Protein AF-A0A8T6M0B0-F1 (afdb_monomer_lite)

Secondary structure (DSSP, 8-state):
--HHHHHHHHHH---TTPPP----PPP---------------------------S----EEEGGGHHHHTTTS-HHHHHHHHHHHHHTTSEEEEEETTEEEEEE-HHHHHHHHHH-GGG-HHHHH--S-EEEEEESS---S-HHHHHHHHHHHHTT-EEEETTEEEESSPPPHHHHHHHHHHHTTTEEEEEES--SSTTHHHHHHHHTTHHHHHHHHHHHHHHHHHHHHH--TTSPPPHHHHHHHHHHHHHHHHHHHH--S-HHHH-TTSPPHHHHHHHHHHHHHH-

Sequence (287 aa):
MKKNTQKLLLSLYSVPNVIPVKIRTKSEDSNTRPVTANNEFEHVITGDFNRGEMGTGGGRIKLSNLNIVLYDLTEGGKRSLLHFLKQRGLINSERVLGTTSIGITPHGIKALEDQFPALSPKWDAWQGNWDCLVFVKAPKTDKQFRYLRGLLVAEGAVSISRGVYAAPFSFSEKVTQECEQLYQDSILLFSVGSWKIASLRSLIIEKYGLLDTVESYSGISNDISRLLTSLDTNKRLTDRHKTELNLVYDRLIDILTEDPGFCGYYFNEIPNVKEMLSKLNFIITTY

Radius of gyration: 23.3 Å; chains: 1; bounding box: 80×37×58 Å

pLDDT: mean 82.88, std 18.93, range [28.77, 97.25]

Foldseek 3Di:
DDLLLLLVLLLFAADPDDAQPFDDDDDPDPDDDDDDDPDPDTDRPPDPPPPDDPDARTHKFWPVLVCLSPVVDDPVRVVVSVVVCVVVVQKDWDADPNTIIIHGGPVVLVVSCLQQVQSDVVLVVQQQKKKKKAFQDQPPPDPVVVVLVVLCVSQVWDDPDRRITIHSDDRDPVSVVSCCVPPVPGMDIDMDNDDPDPDVLVVVCVRLVVVVLQVLQQVLVVLLSVLSNPDDLVDDDDPVSSVSLNVSSSSLSVSSSSDNNCCCVSPVPGDRNSNSSVSSSCSSRRD

Structure (mmCIF, N/CA/C/O backbone):
data_AF-A0A8T6M0B0-F1
#
_entry.id   AF-A0A8T6M0B0-F1
#
loop_
_atom_site.group_PDB
_atom_site.id
_atom_site.type_symbol
_atom_site.label_atom_id
_atom_site.label_alt_id
_atom_site.label_comp_id
_atom_site.label_asym_id
_atom_site.label_entity_id
_atom_site.label_seq_id
_atom_site.pdbx_PDB_ins_code
_atom_site.Cartn_x
_atom_site.Cartn_y
_atom_site.Cartn_z
_atom_site.occupancy
_atom_site.B_iso_or_equiv
_atom_site.auth_seq_id
_atom_site.auth_comp_id
_atom_site.auth_asym_id
_atom_site.auth_atom_id
_atom_site.pdbx_PDB_model_num
ATOM 1 N N . MET A 1 1 ? -7.913 -2.203 -9.139 1.00 69.81 1 MET A N 1
ATOM 2 C CA . MET A 1 1 ? -7.098 -1.701 -10.274 1.00 69.81 1 MET A CA 1
ATOM 3 C C . MET A 1 1 ? -6.390 -2.899 -10.920 1.00 69.81 1 MET A C 1
ATOM 5 O O . MET A 1 1 ? -6.187 -3.868 -10.206 1.00 69.81 1 MET A O 1
ATOM 9 N N . LYS A 1 2 ? -6.075 -2.921 -12.227 1.00 89.00 2 LYS A N 1
ATOM 10 C CA . LYS A 1 2 ? -5.333 -4.063 -12.823 1.00 89.00 2 LYS A CA 1
ATOM 11 C C . LYS A 1 2 ? -3.841 -3.988 -12.444 1.00 89.00 2 LYS A C 1
ATOM 13 O O . LYS A 1 2 ? -3.326 -2.875 -12.346 1.00 89.00 2 LYS A O 1
ATOM 18 N N . LYS A 1 3 ? -3.144 -5.132 -12.328 1.00 91.75 3 LYS A N 1
ATOM 19 C CA . LYS A 1 3 ? -1.713 -5.206 -11.945 1.00 91.75 3 LYS A CA 1
ATOM 20 C C . LYS A 1 3 ? -0.814 -4.253 -12.737 1.00 91.75 3 LYS A C 1
ATOM 22 O O . LYS A 1 3 ? -0.086 -3.472 -12.141 1.00 91.75 3 LYS A O 1
ATOM 27 N N . ASN A 1 4 ? -0.952 -4.187 -14.061 1.00 93.81 4 ASN A N 1
ATOM 28 C CA . ASN A 1 4 ? -0.114 -3.298 -14.884 1.00 93.81 4 ASN A CA 1
ATOM 29 C C . ASN A 1 4 ? -0.351 -1.802 -14.618 1.00 93.81 4 ASN A C 1
ATOM 31 O O . ASN A 1 4 ? 0.557 -0.989 -14.769 1.00 93.81 4 ASN A O 1
ATOM 35 N N . THR A 1 5 ? -1.548 -1.425 -14.162 1.00 94.81 5 THR A N 1
ATOM 36 C CA . THR A 1 5 ? -1.790 -0.066 -13.674 1.00 94.81 5 THR A CA 1
ATOM 37 C C . THR A 1 5 ? -1.056 0.188 -12.360 1.00 94.81 5 THR A C 1
ATOM 39 O O . THR A 1 5 ? -0.411 1.223 -12.229 1.00 94.81 5 THR A O 1
ATOM 42 N N . GLN A 1 6 ? -1.127 -0.751 -11.410 1.00 95.44 6 GLN A N 1
ATOM 43 C CA . GLN A 1 6 ? -0.417 -0.652 -10.129 1.00 95.44 6 GLN A CA 1
ATOM 44 C C . GLN A 1 6 ? 1.096 -0.574 -10.347 1.00 95.44 6 GLN A C 1
ATOM 46 O O . GLN A 1 6 ? 1.725 0.319 -9.796 1.00 95.44 6 GLN A O 1
ATOM 51 N N . LYS A 1 7 ? 1.659 -1.425 -11.216 1.00 94.69 7 LYS A N 1
ATOM 52 C CA . LYS A 1 7 ? 3.084 -1.404 -11.587 1.00 94.69 7 LYS A CA 1
ATOM 53 C C . LYS A 1 7 ? 3.522 -0.036 -12.086 1.00 94.69 7 LYS A C 1
ATOM 55 O O . LYS A 1 7 ? 4.488 0.525 -11.579 1.00 94.69 7 LYS A O 1
ATOM 60 N N . LEU A 1 8 ? 2.790 0.516 -13.057 1.00 94.62 8 LEU A N 1
ATOM 61 C CA . LEU A 1 8 ? 3.126 1.818 -13.619 1.00 94.62 8 LEU A CA 1
ATOM 62 C C . LEU A 1 8 ? 3.048 2.918 -12.553 1.00 94.62 8 LEU A C 1
ATOM 64 O O . LEU A 1 8 ? 3.988 3.697 -12.427 1.00 94.62 8 LEU A O 1
ATOM 68 N N . LEU A 1 9 ? 1.980 2.969 -11.754 1.00 94.81 9 LEU A N 1
ATOM 69 C CA . LEU A 1 9 ? 1.860 3.987 -10.707 1.00 94.81 9 LEU A CA 1
ATOM 70 C C . LEU A 1 9 ? 2.934 3.840 -9.619 1.00 94.81 9 LEU A C 1
ATOM 72 O O . LEU A 1 9 ? 3.511 4.848 -9.231 1.00 94.81 9 LEU A O 1
ATOM 76 N N . LEU A 1 10 ? 3.264 2.617 -9.193 1.00 93.94 10 LEU A N 1
ATOM 77 C CA . LEU A 1 10 ? 4.355 2.358 -8.245 1.00 93.94 10 LEU A CA 1
ATOM 78 C C . LEU A 1 10 ? 5.718 2.765 -8.810 1.00 93.94 10 LEU A C 1
ATOM 80 O O . LEU A 1 10 ? 6.514 3.355 -8.092 1.00 93.94 10 LEU A O 1
ATOM 84 N N . SER A 1 11 ? 5.982 2.512 -10.096 1.00 92.56 11 SER A N 1
ATOM 85 C CA . SER A 1 11 ? 7.229 2.961 -10.735 1.00 92.56 11 SER A CA 1
ATOM 86 C C . SER A 1 11 ? 7.340 4.488 -10.820 1.00 92.56 11 SER A C 1
ATOM 88 O O . SER A 1 11 ? 8.425 5.054 -10.786 1.00 92.56 11 SER A O 1
ATOM 90 N N . LEU A 1 12 ? 6.207 5.187 -10.904 1.00 92.00 12 LEU A N 1
ATOM 91 C CA . LEU A 1 12 ? 6.163 6.650 -10.904 1.00 92.00 12 LEU A CA 1
ATOM 92 C C . LEU A 1 12 ? 6.121 7.237 -9.487 1.00 92.00 12 LEU A C 1
ATOM 94 O O . LEU A 1 12 ? 6.248 8.451 -9.321 1.00 92.00 12 LEU A O 1
ATOM 98 N N . TYR A 1 13 ? 5.928 6.406 -8.463 1.00 90.94 13 TYR A N 1
ATOM 99 C CA . TYR A 1 13 ? 5.926 6.837 -7.076 1.00 90.94 13 TYR A CA 1
ATOM 100 C C . TYR A 1 13 ? 7.368 7.118 -6.647 1.00 90.94 13 TYR A C 1
ATOM 102 O O . TYR A 1 13 ? 8.136 6.207 -6.334 1.00 90.94 13 TYR A O 1
ATOM 110 N N . SER A 1 14 ? 7.758 8.395 -6.670 1.00 75.56 14 SER A N 1
ATOM 111 C CA . SER A 1 14 ? 9.016 8.819 -6.063 1.00 75.56 14 SER A CA 1
ATOM 112 C C . SER A 1 14 ? 8.817 9.034 -4.585 1.00 75.56 14 SER A C 1
ATOM 114 O O . SER A 1 14 ? 7.887 9.710 -4.156 1.00 75.56 14 SER A O 1
ATOM 116 N N . VAL A 1 15 ? 9.768 8.524 -3.819 1.00 61.19 15 VAL A N 1
ATOM 117 C CA . VAL A 1 15 ? 9.863 8.832 -2.406 1.00 61.19 15 VAL A CA 1
ATOM 118 C C . VAL A 1 15 ? 10.754 10.066 -2.279 1.00 61.19 15 VAL A C 1
ATOM 120 O O . VAL A 1 15 ? 11.944 9.983 -2.600 1.00 61.19 15 VAL A O 1
ATOM 123 N N . PRO A 1 16 ? 10.229 11.218 -1.836 1.00 49.88 16 PRO A N 1
ATOM 124 C CA . PRO A 1 16 ? 11.088 12.328 -1.464 1.00 49.88 16 PRO A CA 1
ATOM 125 C C . PRO A 1 16 ? 11.988 11.863 -0.306 1.00 49.88 16 PRO A C 1
ATOM 127 O O . PRO A 1 16 ? 11.482 11.477 0.743 1.00 49.88 16 PRO A O 1
ATOM 130 N N . ASN A 1 17 ? 13.311 11.906 -0.502 1.00 43.34 17 ASN A N 1
ATOM 131 C CA . ASN A 1 17 ? 14.368 11.681 0.507 1.00 43.34 17 ASN A CA 1
ATOM 132 C C . ASN A 1 17 ? 14.933 10.259 0.721 1.00 43.34 17 ASN A C 1
ATOM 134 O O . ASN A 1 17 ? 15.540 10.023 1.766 1.00 43.34 17 ASN A O 1
ATOM 138 N N . VAL A 1 18 ? 14.854 9.324 -0.234 1.00 46.47 18 VAL A N 1
ATOM 139 C CA . VAL A 1 18 ? 15.655 8.085 -0.096 1.00 46.47 18 VAL A CA 1
ATOM 140 C C . VAL A 1 18 ? 17.112 8.352 -0.491 1.00 46.47 18 VAL A C 1
ATOM 142 O O . VAL A 1 18 ? 17.409 8.731 -1.622 1.00 46.47 18 VAL A O 1
ATOM 145 N N . ILE A 1 19 ? 17.991 8.177 0.499 1.00 40.81 19 ILE A N 1
ATOM 146 C CA . ILE A 1 19 ? 19.456 8.322 0.486 1.00 40.81 19 ILE A CA 1
ATOM 147 C C . ILE A 1 19 ? 20.070 7.618 -0.742 1.00 40.81 19 ILE A C 1
ATOM 149 O O . ILE A 1 19 ? 19.580 6.553 -1.127 1.00 40.81 19 ILE A O 1
ATOM 153 N N . PRO A 1 20 ? 21.144 8.167 -1.352 1.00 46.59 20 PRO A N 1
ATOM 154 C CA . PRO A 1 20 ? 21.841 7.530 -2.467 1.00 46.59 20 PRO A CA 1
ATOM 155 C C . PRO A 1 20 ? 22.173 6.067 -2.158 1.00 46.59 20 PRO A C 1
ATOM 157 O O . PRO A 1 20 ? 22.800 5.751 -1.145 1.00 46.59 20 PRO A O 1
ATOM 160 N N . VAL A 1 21 ? 21.746 5.171 -3.049 1.00 47.44 21 VAL A N 1
ATOM 161 C CA . VAL A 1 21 ? 22.043 3.741 -2.957 1.00 47.44 21 VAL A CA 1
ATOM 162 C C . VAL A 1 21 ? 23.557 3.569 -3.103 1.00 47.44 21 VAL A C 1
ATOM 164 O O . VAL A 1 21 ? 24.108 3.780 -4.183 1.00 47.44 21 VAL A O 1
ATOM 167 N N . LYS A 1 22 ? 24.247 3.191 -2.019 1.00 48.69 22 LYS A N 1
ATOM 168 C CA . LYS A 1 22 ? 25.654 2.771 -2.080 1.00 48.69 22 LYS A CA 1
ATOM 169 C C . LYS A 1 22 ? 25.717 1.413 -2.786 1.00 48.69 22 LYS A C 1
ATOM 171 O O . LYS A 1 22 ? 25.448 0.382 -2.174 1.00 48.69 22 LYS A O 1
ATOM 176 N N . ILE A 1 23 ? 26.048 1.403 -4.075 1.00 50.38 23 ILE A N 1
ATOM 177 C CA . ILE A 1 23 ? 26.286 0.168 -4.831 1.00 50.38 23 ILE A CA 1
ATOM 178 C C . ILE A 1 23 ? 27.782 -0.140 -4.762 1.00 50.38 23 ILE A C 1
ATOM 180 O O . ILE A 1 23 ? 28.602 0.632 -5.250 1.00 50.38 23 ILE A O 1
ATOM 184 N N . ARG A 1 24 ? 28.151 -1.279 -4.164 1.00 42.91 24 ARG A N 1
ATOM 185 C CA . ARG A 1 24 ? 29.517 -1.812 -4.258 1.00 42.91 24 ARG A CA 1
ATOM 186 C C . ARG A 1 24 ? 29.716 -2.395 -5.657 1.00 42.91 24 ARG A C 1
ATOM 188 O O . ARG A 1 24 ? 29.309 -3.524 -5.919 1.00 42.91 24 ARG A O 1
ATOM 195 N N . THR A 1 25 ? 30.334 -1.639 -6.555 1.00 44.59 25 THR A N 1
ATOM 196 C CA . THR A 1 25 ? 30.833 -2.170 -7.828 1.00 44.59 25 THR A CA 1
ATOM 197 C C . THR A 1 25 ? 32.166 -2.873 -7.588 1.00 44.59 25 THR A C 1
ATOM 199 O O . THR A 1 25 ? 33.074 -2.288 -7.000 1.00 44.59 25 THR A O 1
ATOM 202 N N . LYS A 1 26 ? 32.305 -4.127 -8.033 1.00 41.94 26 LYS A N 1
ATOM 203 C CA . LYS A 1 26 ? 33.622 -4.773 -8.122 1.00 41.94 26 LYS A CA 1
ATOM 204 C C . LYS A 1 26 ? 34.408 -4.065 -9.227 1.00 41.94 26 LYS A C 1
ATOM 206 O O . LYS A 1 26 ? 33.972 -4.113 -10.373 1.00 41.94 26 LYS A O 1
ATOM 211 N N . SER A 1 27 ? 35.520 -3.406 -8.902 1.00 42.50 27 SER A N 1
ATOM 212 C CA . SER A 1 27 ? 36.461 -2.968 -9.934 1.00 42.50 27 SER A CA 1
ATOM 213 C C . SER A 1 27 ? 37.175 -4.197 -10.498 1.00 42.50 27 SER A C 1
ATOM 215 O O . SER A 1 27 ? 37.710 -5.025 -9.757 1.00 42.50 27 SER A O 1
ATOM 217 N N . GLU A 1 28 ? 37.139 -4.349 -11.818 1.00 46.12 28 GLU A N 1
ATOM 218 C CA . GLU A 1 28 ? 38.049 -5.236 -12.535 1.00 46.12 28 GLU A CA 1
ATOM 219 C C . GLU A 1 28 ? 39.389 -4.513 -12.674 1.00 46.12 28 GLU A C 1
ATOM 221 O O . GLU A 1 28 ? 39.617 -3.824 -13.662 1.00 46.12 28 GLU A O 1
ATOM 226 N N . ASP A 1 29 ? 40.276 -4.669 -11.691 1.00 39.56 29 ASP A N 1
ATOM 227 C CA . ASP A 1 29 ? 41.692 -4.372 -11.902 1.00 39.56 29 ASP A CA 1
ATOM 228 C C . ASP A 1 29 ? 42.451 -5.670 -12.168 1.00 39.56 29 ASP A C 1
ATOM 230 O O . ASP A 1 29 ? 42.729 -6.497 -11.296 1.00 39.56 29 ASP A O 1
ATOM 234 N N . SER A 1 30 ? 42.766 -5.837 -13.447 1.00 46.62 30 SER A N 1
ATOM 235 C CA . SER A 1 30 ? 43.755 -6.765 -13.964 1.00 46.62 30 SER A CA 1
ATOM 236 C C . SER A 1 30 ? 45.138 -6.502 -13.358 1.00 46.62 30 SER A C 1
ATOM 238 O O . SER A 1 30 ? 45.635 -5.383 -13.408 1.00 46.62 30 SER A O 1
ATOM 240 N N . ASN A 1 31 ? 45.791 -7.574 -12.899 1.00 46.94 31 ASN A N 1
ATOM 241 C CA . ASN A 1 31 ? 47.244 -7.727 -12.766 1.00 46.94 31 ASN A CA 1
ATOM 242 C C . ASN A 1 31 ? 48.028 -6.551 -12.152 1.00 46.94 31 ASN A C 1
ATOM 244 O O . ASN A 1 31 ? 48.650 -5.767 -12.864 1.00 46.94 31 ASN A O 1
ATOM 248 N N . THR A 1 32 ? 48.181 -6.536 -10.826 1.00 42.72 32 THR A N 1
ATOM 249 C CA . THR A 1 32 ? 49.469 -6.217 -10.175 1.00 42.72 32 THR A CA 1
ATOM 250 C C . THR A 1 32 ? 49.489 -6.692 -8.714 1.00 42.72 32 THR A C 1
ATOM 252 O O . THR A 1 32 ? 48.456 -6.904 -8.095 1.00 42.72 32 THR A O 1
ATOM 255 N N . ARG A 1 33 ? 50.700 -6.976 -8.219 1.00 39.09 33 ARG A N 1
ATOM 256 C CA . ARG A 1 33 ? 51.073 -7.653 -6.955 1.00 39.09 33 ARG A CA 1
ATOM 257 C C . ARG A 1 33 ? 50.421 -7.096 -5.670 1.00 39.09 33 ARG A C 1
ATOM 259 O O . ARG A 1 33 ? 50.007 -5.942 -5.658 1.00 39.09 33 ARG A O 1
ATOM 266 N N . PRO A 1 34 ? 50.405 -7.872 -4.560 1.00 36.84 34 PRO A N 1
ATOM 267 C CA . PRO A 1 34 ? 49.704 -7.482 -3.345 1.00 36.84 34 PRO A CA 1
ATOM 268 C C . PRO A 1 34 ? 50.460 -6.358 -2.635 1.00 36.84 34 PRO A C 1
ATOM 270 O O . PRO A 1 34 ? 51.577 -6.550 -2.155 1.00 36.84 34 PRO A O 1
ATOM 273 N N . VAL A 1 35 ? 49.829 -5.192 -2.542 1.00 37.53 35 VAL A N 1
ATOM 274 C CA . VAL A 1 35 ? 50.172 -4.169 -1.557 1.00 37.53 35 VAL A CA 1
ATOM 275 C C . VAL A 1 35 ? 48.940 -3.984 -0.686 1.00 37.53 35 VAL A C 1
ATOM 277 O O . VAL A 1 35 ? 47.875 -3.590 -1.152 1.00 37.53 35 VAL A O 1
ATOM 280 N N . THR A 1 36 ? 49.089 -4.328 0.587 1.00 43.97 36 THR A N 1
ATOM 281 C CA . THR A 1 36 ? 48.170 -3.999 1.674 1.00 43.97 36 THR A CA 1
ATOM 282 C C . THR A 1 36 ? 47.927 -2.493 1.717 1.00 43.97 36 THR A C 1
ATOM 284 O O . THR A 1 36 ? 48.772 -1.745 2.202 1.00 43.97 36 THR A O 1
ATOM 287 N N . ALA A 1 37 ? 46.765 -2.062 1.237 1.00 35.62 37 ALA A N 1
ATOM 288 C CA . ALA A 1 37 ? 46.142 -0.796 1.592 1.00 35.62 37 ALA A CA 1
ATOM 289 C C . ALA A 1 37 ? 44.629 -0.930 1.373 1.00 35.62 37 ALA A C 1
ATOM 291 O O . ALA A 1 37 ? 44.167 -1.123 0.249 1.00 35.62 37 ALA A O 1
ATOM 292 N N . ASN A 1 38 ? 43.867 -0.859 2.464 1.00 35.19 38 ASN A N 1
ATOM 293 C CA . ASN A 1 38 ? 42.413 -0.742 2.448 1.00 35.19 38 ASN A CA 1
ATOM 294 C C . ASN A 1 38 ? 42.032 0.609 1.826 1.00 35.19 38 ASN A C 1
ATOM 296 O O . ASN A 1 38 ? 41.867 1.590 2.544 1.00 35.19 38 ASN A O 1
ATOM 300 N N . ASN A 1 39 ? 41.903 0.661 0.503 1.00 31.95 39 ASN A N 1
ATOM 301 C CA . ASN A 1 39 ? 41.200 1.740 -0.182 1.00 31.95 39 ASN A CA 1
ATOM 302 C C . ASN A 1 39 ? 39.821 1.219 -0.595 1.00 31.95 39 ASN A C 1
ATOM 304 O O . ASN A 1 39 ? 39.632 0.699 -1.693 1.00 31.95 39 ASN A O 1
ATOM 308 N N . GLU A 1 40 ? 38.855 1.335 0.318 1.00 32.66 40 GLU A N 1
ATOM 309 C CA . GLU A 1 40 ? 37.438 1.275 -0.034 1.00 32.66 40 GLU A CA 1
ATOM 310 C C . GLU A 1 40 ? 37.094 2.557 -0.806 1.00 32.66 40 GLU A C 1
ATOM 312 O O . GLU A 1 40 ? 36.995 3.637 -0.228 1.00 32.66 40 GLU A O 1
ATOM 317 N N . PHE A 1 41 ? 36.942 2.460 -2.128 1.00 36.34 41 PHE A N 1
ATOM 318 C CA . PHE A 1 41 ? 36.419 3.571 -2.921 1.00 36.34 41 PHE A CA 1
ATOM 319 C C . PHE A 1 41 ? 34.898 3.647 -2.749 1.00 36.34 41 PHE A C 1
ATOM 321 O O . PHE A 1 41 ? 34.141 2.839 -3.289 1.00 36.34 41 PHE A O 1
ATOM 328 N N . GLU A 1 42 ? 34.450 4.627 -1.965 1.00 35.81 42 GLU A N 1
ATOM 329 C CA . GLU A 1 42 ? 33.044 4.992 -1.825 1.00 35.81 42 GLU A CA 1
ATOM 330 C C . GLU A 1 42 ? 32.589 5.828 -3.030 1.00 35.81 42 GLU A C 1
ATOM 332 O O . GLU A 1 42 ? 32.873 7.021 -3.119 1.00 35.81 42 GLU A O 1
ATOM 337 N N . HIS A 1 43 ? 31.824 5.236 -3.947 1.00 35.62 43 HIS A N 1
ATOM 338 C CA . HIS A 1 43 ? 31.053 6.021 -4.910 1.00 35.62 43 HIS A CA 1
ATOM 339 C C . HIS A 1 43 ? 29.682 6.357 -4.318 1.00 35.62 43 HIS A C 1
ATOM 341 O O . HIS A 1 43 ? 28.738 5.568 -4.367 1.00 35.62 43 HIS A O 1
ATOM 347 N N . VAL A 1 44 ? 29.569 7.558 -3.748 1.00 33.41 44 VAL A N 1
ATOM 348 C CA . VAL A 1 44 ? 28.274 8.193 -3.489 1.00 33.41 44 VAL A CA 1
ATOM 349 C C . VAL A 1 44 ? 27.738 8.668 -4.836 1.00 33.41 44 VAL A C 1
ATOM 351 O O . VAL A 1 44 ? 28.191 9.677 -5.370 1.00 33.41 44 VAL A O 1
ATOM 354 N N . ILE A 1 45 ? 26.789 7.931 -5.416 1.00 39.53 45 ILE A N 1
ATOM 355 C CA . ILE A 1 45 ? 26.083 8.392 -6.615 1.00 39.53 45 ILE A CA 1
ATOM 356 C C . ILE A 1 45 ? 25.061 9.437 -6.163 1.00 39.53 45 ILE A C 1
ATOM 358 O O . ILE A 1 45 ? 23.919 9.117 -5.834 1.00 39.53 45 ILE A O 1
ATOM 362 N N . THR A 1 46 ? 25.470 10.703 -6.118 1.00 33.00 46 THR A N 1
ATOM 363 C CA . THR A 1 46 ? 24.528 11.821 -6.126 1.00 33.00 46 THR A CA 1
ATOM 364 C C . THR A 1 46 ? 23.918 11.878 -7.519 1.00 33.00 46 THR A C 1
ATOM 366 O O . THR A 1 46 ? 24.508 12.432 -8.443 1.00 33.00 46 THR A O 1
ATOM 369 N N . GLY A 1 47 ? 22.752 11.261 -7.702 1.00 34.09 47 GLY A N 1
ATOM 370 C CA . GLY A 1 47 ? 21.915 11.630 -8.833 1.00 34.09 47 GLY A CA 1
ATOM 371 C C . GLY A 1 47 ? 21.573 13.107 -8.674 1.00 34.09 47 GLY A C 1
ATOM 372 O O . GLY A 1 47 ? 21.050 13.487 -7.624 1.00 34.09 47 GLY A O 1
ATOM 373 N N . ASP A 1 48 ? 21.897 13.927 -9.674 1.00 29.25 48 ASP A N 1
ATOM 374 C CA . ASP A 1 48 ? 21.437 15.312 -9.768 1.00 29.25 48 ASP A CA 1
ATOM 375 C C . ASP A 1 48 ? 19.903 15.316 -9.819 1.00 29.25 48 ASP A C 1
ATOM 377 O O . ASP A 1 48 ? 19.265 15.334 -10.874 1.00 29.25 48 ASP A O 1
ATOM 381 N N . PHE A 1 49 ? 19.277 15.255 -8.646 1.00 39.59 49 PHE A N 1
ATOM 382 C CA . PHE A 1 49 ? 17.882 15.602 -8.476 1.00 39.59 49 PHE A CA 1
ATOM 383 C C . PHE A 1 49 ? 17.809 17.110 -8.664 1.00 39.59 49 PHE A C 1
ATOM 385 O O . PHE A 1 49 ? 18.148 17.869 -7.756 1.00 39.59 49 PHE A O 1
ATOM 392 N N . ASN A 1 50 ? 17.405 17.530 -9.864 1.00 33.06 50 ASN A N 1
ATOM 393 C CA . ASN A 1 50 ? 17.117 18.917 -10.207 1.00 33.06 50 ASN A CA 1
ATOM 394 C C . ASN A 1 50 ? 16.273 19.574 -9.100 1.00 33.06 50 ASN A C 1
ATOM 396 O O . ASN A 1 50 ? 15.052 19.424 -9.044 1.00 33.06 50 ASN A O 1
ATOM 400 N N . ARG A 1 51 ? 16.942 20.319 -8.209 1.00 33.34 51 ARG A N 1
ATOM 401 C CA . ARG A 1 51 ? 16.335 21.255 -7.259 1.00 33.34 51 ARG A CA 1
ATOM 402 C C . ARG A 1 51 ? 15.880 22.472 -8.049 1.00 33.34 51 ARG A C 1
ATOM 404 O O . ARG A 1 51 ? 16.558 23.491 -8.091 1.00 33.34 51 ARG A O 1
ATOM 411 N N . GLY A 1 52 ? 14.751 22.342 -8.721 1.00 28.77 52 GLY A N 1
ATOM 412 C CA . GLY A 1 52 ? 14.238 23.413 -9.555 1.00 28.77 52 GLY A CA 1
ATOM 413 C C . GLY A 1 52 ? 12.817 23.149 -9.990 1.00 28.77 52 GLY A C 1
ATOM 414 O O . GLY A 1 52 ? 12.566 23.198 -11.176 1.00 28.77 52 GLY A O 1
ATOM 415 N N . GLU A 1 53 ? 11.942 22.779 -9.051 1.00 33.88 53 GLU A N 1
ATOM 416 C CA . GLU A 1 53 ? 10.486 22.988 -9.098 1.00 33.88 53 GLU A CA 1
ATOM 417 C C . GLU A 1 53 ? 9.862 22.326 -7.859 1.00 33.88 53 GLU A C 1
ATOM 419 O O . GLU A 1 53 ? 9.666 21.113 -7.795 1.00 33.88 53 GLU A O 1
ATOM 424 N N . MET A 1 54 ? 9.550 23.128 -6.834 1.00 35.38 54 MET A N 1
ATOM 425 C CA . MET A 1 54 ? 8.677 22.718 -5.725 1.00 35.38 54 MET A CA 1
ATOM 426 C C . MET A 1 54 ? 7.221 22.639 -6.211 1.00 35.38 54 MET A C 1
ATOM 428 O O . MET A 1 54 ? 6.362 23.411 -5.795 1.00 35.38 54 MET A O 1
ATOM 432 N N . GLY A 1 55 ? 6.946 21.713 -7.125 1.00 38.31 55 GLY A N 1
ATOM 433 C CA . GLY A 1 55 ? 5.623 21.486 -7.689 1.00 38.31 55 GLY A CA 1
ATOM 434 C C . GLY A 1 55 ? 5.387 19.999 -7.895 1.00 38.31 55 GLY A C 1
ATOM 435 O O . GLY A 1 55 ? 5.739 19.453 -8.932 1.00 38.31 55 GLY A O 1
ATOM 436 N N . THR A 1 56 ? 4.743 19.360 -6.915 1.00 43.94 56 THR A N 1
ATOM 437 C CA . THR A 1 56 ? 4.272 17.959 -6.913 1.00 43.94 56 THR A CA 1
ATOM 438 C C . THR A 1 56 ? 5.380 16.897 -6.837 1.00 43.94 56 THR A C 1
ATOM 440 O O . THR A 1 56 ? 6.070 16.614 -7.807 1.00 43.94 56 THR A O 1
ATOM 443 N N . GLY A 1 57 ? 5.538 16.279 -5.659 1.00 51.97 57 GLY A N 1
ATOM 444 C CA . GLY A 1 57 ? 6.561 15.271 -5.332 1.00 51.97 57 GLY A CA 1
ATOM 445 C C . GLY A 1 57 ? 6.406 13.903 -6.014 1.00 51.97 57 GLY A C 1
ATOM 446 O O . GLY A 1 57 ? 6.643 12.881 -5.382 1.00 51.97 57 GLY A O 1
ATOM 447 N N . GLY A 1 58 ? 5.984 13.869 -7.279 1.00 60.94 58 GLY A N 1
ATOM 448 C CA . GLY A 1 58 ? 5.866 12.651 -8.079 1.00 60.94 58 GLY A CA 1
ATOM 449 C C . GLY A 1 58 ? 7.143 12.341 -8.861 1.00 60.94 58 GLY A C 1
ATOM 450 O O . GLY A 1 58 ? 7.827 13.242 -9.349 1.00 60.94 58 GLY A O 1
ATOM 451 N N . GLY A 1 59 ? 7.457 11.055 -9.011 1.00 76.81 59 GLY A N 1
ATOM 452 C CA . GLY A 1 59 ? 8.555 10.599 -9.851 1.00 76.81 59 GLY A CA 1
ATOM 453 C C . GLY A 1 59 ? 8.242 10.771 -11.321 1.00 76.81 59 GLY A C 1
ATOM 454 O O . GLY A 1 59 ? 7.080 10.747 -11.729 1.00 76.81 59 GLY A O 1
ATOM 455 N N . ARG A 1 60 ? 9.289 10.960 -12.127 1.00 85.50 60 ARG A N 1
ATOM 456 C CA . ARG A 1 60 ? 9.173 11.070 -13.581 1.00 85.50 60 ARG A CA 1
ATOM 457 C C . ARG A 1 60 ? 9.995 9.978 -14.245 1.00 85.50 60 ARG A C 1
ATOM 459 O O . ARG A 1 60 ? 11.183 9.845 -13.972 1.00 85.50 60 ARG A O 1
ATOM 466 N N . ILE A 1 61 ? 9.374 9.242 -15.161 1.00 89.19 61 ILE A N 1
ATOM 467 C CA . ILE A 1 61 ? 10.045 8.232 -15.986 1.00 89.19 61 ILE A CA 1
ATOM 468 C C . ILE A 1 61 ? 9.975 8.668 -17.452 1.00 89.19 61 ILE A C 1
ATOM 470 O O . ILE A 1 61 ? 8.942 9.145 -17.932 1.00 89.19 61 ILE A O 1
ATOM 474 N N . LYS A 1 62 ? 11.084 8.521 -18.186 1.00 89.94 62 LYS A N 1
ATOM 475 C CA . LYS A 1 62 ? 11.112 8.746 -19.639 1.00 89.94 62 LYS A CA 1
ATOM 476 C C . LYS A 1 62 ? 10.224 7.720 -20.335 1.00 89.94 62 LYS A C 1
ATOM 478 O O . LYS A 1 62 ? 10.273 6.539 -20.008 1.00 89.94 62 LYS A O 1
ATOM 483 N N . LEU A 1 63 ? 9.483 8.139 -21.359 1.00 88.94 63 LEU A N 1
ATOM 484 C CA . LEU A 1 63 ? 8.593 7.245 -22.108 1.00 88.94 63 LEU A CA 1
ATOM 485 C C . LEU A 1 63 ? 9.327 6.008 -22.667 1.00 88.94 63 LEU A C 1
ATOM 487 O O . LEU A 1 63 ? 8.754 4.923 -22.702 1.00 88.94 63 LEU A O 1
ATOM 491 N N . SER A 1 64 ? 10.608 6.149 -23.032 1.00 87.31 64 SER A N 1
ATOM 492 C CA . SER A 1 64 ? 11.481 5.051 -23.483 1.00 87.31 64 SER A CA 1
ATOM 493 C C . SER A 1 64 ? 11.650 3.930 -22.455 1.00 87.31 64 SER A C 1
ATOM 495 O O . SER A 1 64 ? 11.816 2.771 -22.831 1.00 87.31 64 SER A O 1
ATOM 497 N N . ASN A 1 65 ? 11.574 4.259 -21.167 1.00 90.00 65 ASN A N 1
ATOM 498 C CA . ASN A 1 65 ? 11.854 3.337 -20.071 1.00 90.00 65 ASN A CA 1
ATOM 499 C C . ASN A 1 65 ? 10.586 2.588 -19.628 1.00 90.00 65 ASN A C 1
ATOM 501 O O . ASN A 1 65 ? 10.665 1.638 -18.854 1.00 90.00 65 ASN A O 1
ATOM 505 N N . LEU A 1 66 ? 9.410 2.924 -20.179 1.00 88.81 66 LEU A N 1
ATOM 506 C CA . LEU A 1 66 ? 8.182 2.151 -19.949 1.00 88.81 66 LEU A CA 1
ATOM 507 C C . LEU A 1 66 ? 8.312 0.689 -20.372 1.00 88.81 66 LEU A C 1
ATOM 509 O O . LEU A 1 66 ? 7.650 -0.171 -19.802 1.00 88.81 66 LEU A O 1
ATOM 513 N N . ASN A 1 67 ? 9.164 0.399 -21.356 1.00 88.56 67 ASN A N 1
ATOM 514 C CA . ASN A 1 67 ? 9.400 -0.961 -21.841 1.00 88.56 67 ASN A CA 1
ATOM 515 C C . ASN A 1 67 ? 10.069 -1.864 -20.798 1.00 88.56 67 ASN A C 1
ATOM 517 O O . ASN A 1 67 ? 10.089 -3.078 -20.974 1.00 88.56 67 ASN A O 1
ATOM 521 N N . ILE A 1 68 ? 10.615 -1.275 -19.735 1.00 90.00 68 ILE A N 1
ATOM 522 C CA . ILE A 1 68 ? 11.212 -1.986 -18.609 1.00 90.00 68 ILE A CA 1
ATOM 523 C C . ILE A 1 68 ? 10.109 -2.404 -17.625 1.00 90.00 68 ILE A C 1
ATOM 525 O O . ILE A 1 68 ? 10.008 -3.575 -17.265 1.00 90.00 68 ILE A O 1
ATOM 529 N N . VAL A 1 69 ? 9.237 -1.461 -17.248 1.00 87.50 69 VAL A N 1
ATOM 530 C CA . VAL A 1 69 ? 8.155 -1.670 -16.264 1.00 87.50 69 VAL A CA 1
ATOM 531 C C . VAL A 1 69 ? 6.992 -2.475 -16.837 1.00 87.50 69 VAL A C 1
ATOM 533 O O . VAL A 1 69 ? 6.388 -3.279 -16.141 1.00 87.50 69 VAL A O 1
ATOM 536 N N . LEU A 1 70 ? 6.665 -2.250 -18.107 1.00 92.12 70 LEU A N 1
ATOM 537 C CA . LEU A 1 70 ? 5.522 -2.841 -18.804 1.00 92.12 70 LEU A CA 1
ATOM 538 C C . LEU A 1 70 ? 6.006 -3.742 -19.943 1.00 92.12 70 LEU A C 1
ATOM 540 O O . LEU A 1 70 ? 5.568 -3.608 -21.088 1.00 92.12 70 LEU A O 1
ATOM 544 N N . TYR A 1 71 ? 6.982 -4.597 -19.641 1.00 88.94 71 TYR A N 1
ATOM 545 C CA . TYR A 1 71 ? 7.647 -5.455 -20.625 1.00 88.94 71 TYR A CA 1
ATOM 546 C C . TYR A 1 71 ? 6.692 -6.470 -21.272 1.00 88.94 71 TYR A C 1
ATOM 548 O O . TYR A 1 71 ? 6.837 -6.794 -22.447 1.00 88.94 71 TYR A O 1
ATOM 556 N N . ASP A 1 72 ? 5.686 -6.924 -20.527 1.00 89.75 72 ASP A N 1
ATOM 557 C CA . ASP A 1 72 ? 4.662 -7.881 -20.952 1.00 89.75 72 ASP A CA 1
ATOM 558 C C . ASP A 1 72 ? 3.595 -7.275 -21.883 1.00 89.75 72 ASP A C 1
ATOM 560 O O . ASP A 1 72 ? 2.848 -8.002 -22.540 1.00 89.75 72 ASP A O 1
ATOM 564 N N . LEU A 1 73 ? 3.501 -5.943 -21.954 1.00 93.12 73 LEU A N 1
ATOM 565 C CA . LEU A 1 73 ? 2.507 -5.260 -22.773 1.00 93.12 73 LEU A CA 1
ATOM 566 C C . LEU A 1 73 ? 3.012 -4.982 -24.190 1.00 93.12 73 LEU A C 1
ATOM 568 O O . LEU A 1 73 ? 4.115 -4.483 -24.417 1.00 93.12 73 LEU A O 1
ATOM 572 N N . THR A 1 74 ? 2.121 -5.187 -25.160 1.00 94.38 74 THR A N 1
ATOM 573 C CA . THR A 1 74 ? 2.320 -4.694 -26.526 1.00 94.38 74 THR A CA 1
ATOM 574 C C . THR A 1 74 ? 2.328 -3.163 -26.554 1.00 94.38 74 THR A C 1
ATOM 576 O O . THR A 1 74 ? 1.750 -2.503 -25.687 1.00 94.38 74 THR A O 1
ATOM 579 N N . GLU A 1 75 ? 2.913 -2.569 -27.595 1.00 93.00 75 GLU A N 1
ATOM 580 C CA . GLU A 1 75 ? 2.906 -1.109 -27.781 1.00 93.00 75 GLU A CA 1
ATOM 581 C C . GLU A 1 75 ? 1.488 -0.519 -27.810 1.00 93.00 75 GLU A C 1
ATOM 583 O O . GLU A 1 75 ? 1.233 0.543 -27.238 1.00 93.00 75 GLU A O 1
ATOM 588 N N . GLY A 1 76 ? 0.536 -1.234 -28.421 1.00 94.25 76 GLY A N 1
ATOM 589 C CA . GLY A 1 76 ? -0.881 -0.870 -28.380 1.00 94.25 76 GLY A CA 1
ATOM 590 C C . GLY A 1 76 ? -1.431 -0.884 -26.953 1.00 94.25 76 GLY A C 1
ATOM 591 O O . GLY A 1 76 ? -2.035 0.096 -26.521 1.00 94.25 76 GLY A O 1
ATOM 592 N N . GLY A 1 77 ? -1.143 -1.945 -26.190 1.00 94.94 77 GLY A N 1
ATOM 593 C CA . GLY A 1 77 ? -1.543 -2.069 -24.787 1.00 94.94 77 GLY A CA 1
ATOM 594 C C . GLY A 1 77 ? -0.987 -0.951 -23.902 1.00 94.94 77 GLY A C 1
ATOM 595 O O . GLY A 1 77 ? -1.730 -0.376 -23.107 1.00 94.94 77 GLY A O 1
ATOM 596 N N . LYS A 1 78 ? 0.286 -0.576 -24.088 1.00 94.81 78 LYS A N 1
ATOM 597 C CA . LYS A 1 78 ? 0.913 0.556 -23.383 1.00 94.81 78 LYS A CA 1
ATOM 598 C C . LYS A 1 78 ? 0.202 1.869 -23.695 1.00 94.81 78 LYS A C 1
ATOM 600 O O . LYS A 1 78 ? -0.173 2.588 -22.773 1.00 94.81 78 LYS A O 1
ATOM 605 N N . ARG A 1 79 ? -0.049 2.170 -24.975 1.00 94.56 79 ARG A N 1
ATOM 606 C CA . ARG A 1 79 ? -0.769 3.391 -25.386 1.00 94.56 79 ARG A CA 1
ATOM 607 C C . ARG A 1 79 ? -2.171 3.450 -24.787 1.00 94.56 79 ARG A C 1
ATOM 609 O O . ARG A 1 79 ? -2.553 4.489 -24.251 1.00 94.56 79 ARG A O 1
ATOM 616 N N . SER A 1 80 ? -2.910 2.341 -24.824 1.00 96.19 80 SER A N 1
ATOM 617 C CA . SER A 1 80 ? -4.240 2.245 -24.218 1.00 96.19 80 SER A CA 1
ATOM 618 C C . SER A 1 80 ? -4.200 2.453 -22.703 1.00 96.19 80 SER A C 1
ATOM 620 O O . SER A 1 80 ? -5.033 3.189 -22.176 1.00 96.19 80 SER A O 1
ATOM 622 N N . LEU A 1 81 ? -3.222 1.862 -22.006 1.00 96.25 81 LEU A N 1
ATOM 623 C CA . LEU A 1 81 ? -3.040 2.052 -20.567 1.00 96.25 81 LEU A CA 1
ATOM 624 C C . LEU A 1 81 ? -2.720 3.515 -20.236 1.00 96.25 81 LEU A C 1
ATOM 626 O O . LEU A 1 81 ? -3.387 4.101 -19.389 1.00 96.25 81 LEU A O 1
ATOM 630 N N . LEU A 1 82 ? -1.756 4.130 -20.924 1.00 95.94 82 LEU A N 1
ATOM 631 C CA . LEU A 1 82 ? -1.398 5.534 -20.708 1.00 95.94 82 LEU A CA 1
ATOM 632 C C . LEU A 1 82 ? -2.581 6.470 -20.951 1.00 95.94 82 LEU A C 1
ATOM 634 O O . LEU A 1 82 ? -2.841 7.362 -20.147 1.00 95.94 82 LEU A O 1
ATOM 638 N N . HIS A 1 83 ? -3.322 6.245 -22.037 1.00 96.50 83 HIS A N 1
ATOM 639 C CA . HIS A 1 83 ? -4.524 7.009 -22.340 1.00 96.50 83 HIS A CA 1
ATOM 640 C C . HIS A 1 83 ? -5.570 6.870 -21.225 1.00 96.50 83 HIS A C 1
ATOM 642 O O . HIS A 1 83 ? -6.082 7.878 -20.742 1.00 96.50 83 HIS A O 1
ATOM 648 N N . PHE A 1 84 ? -5.828 5.645 -20.758 1.00 97.12 84 PHE A N 1
ATOM 649 C CA . PHE A 1 84 ? -6.750 5.384 -19.652 1.00 97.12 84 PHE A CA 1
ATOM 650 C C . PHE A 1 84 ? -6.335 6.108 -18.361 1.00 97.12 84 PHE A C 1
ATOM 652 O O . PHE A 1 84 ? -7.168 6.756 -17.727 1.00 97.12 84 PHE A O 1
ATOM 659 N N . LEU A 1 85 ? -5.055 6.050 -17.978 1.00 96.88 85 LEU A N 1
ATOM 660 C CA . LEU A 1 85 ? -4.571 6.701 -16.754 1.00 96.88 85 LEU A CA 1
ATOM 661 C C . LEU A 1 85 ? -4.577 8.224 -16.849 1.00 96.88 85 LEU A C 1
ATOM 663 O O . LEU A 1 85 ? -4.895 8.891 -15.866 1.00 96.88 85 LEU A O 1
ATOM 667 N N . LYS A 1 86 ? -4.285 8.772 -18.031 1.00 96.88 86 LYS A N 1
ATOM 668 C CA . LYS A 1 86 ? -4.379 10.209 -18.292 1.00 96.88 86 LYS A CA 1
ATOM 669 C C . LYS A 1 86 ? -5.829 10.692 -18.236 1.00 96.88 86 LYS A C 1
ATOM 671 O O . LYS A 1 86 ? -6.097 11.701 -17.595 1.00 96.88 86 LYS A O 1
ATOM 676 N N . GLN A 1 87 ? -6.772 9.953 -18.830 1.00 97.25 87 GLN A N 1
ATOM 677 C CA . GLN A 1 87 ? -8.207 10.263 -18.737 1.00 97.25 87 GLN A CA 1
ATOM 678 C C . GLN A 1 87 ? -8.730 10.207 -17.297 1.00 97.25 87 GLN A C 1
ATOM 680 O O . GLN A 1 87 ? -9.591 10.996 -16.924 1.00 97.25 87 GLN A O 1
ATOM 685 N N . ARG A 1 88 ? -8.195 9.296 -16.477 1.00 96.75 88 ARG A N 1
ATOM 686 C CA . ARG A 1 88 ? -8.496 9.202 -15.040 1.00 96.75 88 ARG A CA 1
ATOM 687 C C . ARG A 1 88 ? -7.771 10.256 -14.192 1.00 96.75 88 ARG A C 1
ATOM 689 O O . ARG A 1 88 ? -7.963 10.271 -12.983 1.00 96.75 88 ARG A O 1
ATOM 696 N N . GLY A 1 89 ? -6.923 11.095 -14.792 1.00 96.56 89 GLY A N 1
ATOM 697 C CA . GLY A 1 89 ? -6.149 12.114 -14.084 1.00 96.56 89 GLY A CA 1
ATOM 698 C C . GLY A 1 89 ? -5.079 11.559 -13.140 1.00 96.56 89 GLY A C 1
ATOM 699 O O . GLY A 1 89 ? -4.631 12.289 -12.262 1.00 96.56 89 GLY A O 1
ATOM 700 N N . LEU A 1 90 ? -4.668 10.294 -13.290 1.00 96.25 90 LEU A N 1
ATOM 701 C CA . LEU A 1 90 ? -3.700 9.633 -12.397 1.00 96.25 90 LEU A CA 1
ATOM 702 C C . LEU A 1 90 ? -2.246 9.907 -12.793 1.00 96.25 90 LEU A C 1
ATOM 704 O O . LEU A 1 90 ? -1.353 9.865 -11.951 1.00 96.25 90 LEU A O 1
ATOM 708 N N . ILE A 1 91 ? -2.010 10.192 -14.073 1.00 96.38 91 ILE A N 1
ATOM 709 C CA . ILE A 1 91 ? -0.689 10.527 -14.610 1.00 96.38 91 ILE A CA 1
ATOM 710 C C . ILE A 1 91 ? -0.760 11.783 -15.474 1.00 96.38 91 ILE A C 1
ATOM 712 O O . ILE A 1 91 ? -1.799 12.091 -16.065 1.00 96.38 91 ILE A O 1
ATOM 716 N N . ASN A 1 92 ? 0.367 12.474 -15.590 1.00 95.00 92 ASN A N 1
ATOM 717 C CA . ASN A 1 92 ? 0.587 13.532 -16.565 1.00 95.00 92 ASN A CA 1
ATOM 718 C C . ASN A 1 92 ? 1.720 13.144 -17.526 1.00 95.00 92 ASN A C 1
ATOM 720 O O . ASN A 1 92 ? 2.511 12.240 -17.269 1.00 95.00 92 ASN A O 1
ATOM 724 N N . SER A 1 93 ? 1.756 13.805 -18.679 1.00 93.75 93 SER A N 1
ATOM 725 C CA . SER A 1 93 ? 2.801 13.628 -19.685 1.00 93.75 93 SER A CA 1
ATOM 726 C C . SER A 1 93 ? 3.364 14.996 -20.023 1.00 93.75 93 SER A C 1
ATOM 728 O O . SER A 1 93 ? 2.591 15.873 -20.413 1.00 93.75 93 SER A O 1
ATOM 730 N N . GLU A 1 94 ? 4.673 15.158 -19.930 1.00 92.31 94 GLU A N 1
ATOM 731 C CA . GLU A 1 94 ? 5.362 16.403 -20.249 1.00 92.31 94 GLU A CA 1
ATOM 732 C C . GLU A 1 94 ? 6.386 16.154 -21.355 1.00 92.31 94 GLU A C 1
ATOM 734 O O . GLU A 1 94 ? 6.970 15.072 -21.447 1.00 92.31 94 GLU A O 1
ATOM 739 N N . ARG A 1 95 ? 6.598 17.142 -22.226 1.00 92.06 95 ARG A N 1
ATOM 740 C CA . ARG A 1 95 ? 7.628 17.079 -23.261 1.00 92.06 95 ARG A CA 1
ATOM 741 C C . ARG A 1 95 ? 8.608 18.224 -23.071 1.00 92.06 95 ARG A C 1
ATOM 743 O O . ARG A 1 95 ? 8.253 19.375 -23.293 1.00 92.06 95 ARG A O 1
ATOM 750 N N . VAL A 1 96 ? 9.846 17.884 -22.731 1.00 89.19 96 VAL A N 1
ATOM 751 C CA . VAL A 1 96 ? 10.933 18.839 -22.495 1.00 89.19 96 VAL A CA 1
ATOM 752 C C . VAL A 1 96 ? 12.089 18.493 -23.424 1.00 89.19 96 VAL A C 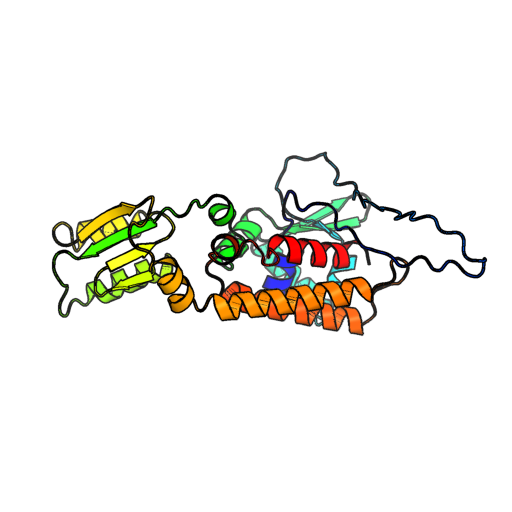1
ATOM 754 O O . VAL A 1 96 ? 12.524 17.342 -23.473 1.00 89.19 96 VAL A O 1
ATOM 757 N N . LEU A 1 97 ? 12.558 19.472 -24.206 1.00 87.75 97 LEU A N 1
ATOM 758 C CA . LEU A 1 97 ? 13.679 19.317 -25.149 1.00 87.75 97 LEU A CA 1
ATOM 759 C C . LEU A 1 97 ? 13.546 18.071 -26.050 1.00 87.75 97 LEU A C 1
ATOM 761 O O . LEU A 1 97 ? 14.478 17.296 -26.242 1.00 87.75 97 LEU A O 1
ATOM 765 N N . GLY A 1 98 ? 12.334 17.830 -26.557 1.00 88.44 98 GLY A N 1
ATOM 766 C CA . GLY A 1 98 ? 12.032 16.692 -27.428 1.00 88.44 98 GLY A CA 1
ATOM 767 C C . GLY A 1 98 ? 11.810 15.355 -26.712 1.00 88.44 98 GLY A C 1
ATOM 768 O O . GLY A 1 98 ? 11.203 14.470 -27.315 1.00 88.44 98 GLY A O 1
ATOM 769 N N . THR A 1 99 ? 12.179 15.224 -25.436 1.00 89.12 99 THR A N 1
ATOM 770 C CA . THR A 1 99 ? 11.973 14.010 -24.631 1.00 89.12 99 THR A CA 1
ATOM 771 C C . THR A 1 99 ? 10.613 14.048 -23.945 1.00 89.12 99 THR A C 1
ATOM 773 O O . THR A 1 99 ? 10.263 15.041 -23.314 1.00 89.12 99 THR A O 1
ATOM 776 N N . THR A 1 100 ? 9.840 12.965 -24.058 1.00 91.94 100 THR A N 1
ATOM 777 C CA . THR A 1 100 ? 8.564 12.825 -23.338 1.00 91.94 100 THR A CA 1
ATOM 778 C C . THR A 1 100 ? 8.786 12.067 -22.035 1.00 91.94 100 THR A C 1
ATOM 780 O O . THR A 1 100 ? 9.332 10.960 -22.048 1.00 91.94 100 THR A O 1
ATOM 783 N N . SER A 1 101 ? 8.350 12.645 -20.925 1.00 92.31 101 SER A N 1
ATOM 784 C CA . SER A 1 101 ? 8.321 12.026 -19.603 1.00 92.31 101 SER A CA 1
ATOM 785 C C . SER A 1 101 ? 6.880 11.866 -19.129 1.00 92.31 101 SER A C 1
ATOM 787 O O . SER A 1 101 ? 5.970 12.577 -19.559 1.00 92.31 101 SER A O 1
ATOM 789 N N . ILE A 1 102 ? 6.669 10.888 -18.258 1.00 93.88 102 ILE A N 1
ATOM 790 C CA . ILE A 1 102 ? 5.402 10.661 -17.570 1.00 93.88 102 ILE A CA 1
ATOM 791 C C . ILE A 1 102 ? 5.657 10.833 -16.083 1.00 93.88 102 ILE A C 1
ATOM 793 O O . ILE A 1 102 ? 6.670 10.344 -15.585 1.00 93.88 102 ILE A O 1
ATOM 797 N N . GLY A 1 103 ? 4.742 11.507 -15.395 1.00 92.69 103 GLY A N 1
ATOM 798 C CA . GLY A 1 103 ? 4.739 11.633 -13.945 1.00 92.69 103 GLY A CA 1
ATOM 799 C C . GLY A 1 103 ? 3.413 11.188 -13.343 1.00 92.69 103 GLY A C 1
ATOM 800 O O . GLY A 1 103 ? 2.382 11.148 -14.019 1.00 92.69 103 GLY A O 1
ATOM 801 N N . ILE A 1 104 ? 3.437 10.839 -12.060 1.00 94.25 104 ILE A N 1
ATOM 802 C CA . ILE A 1 104 ? 2.219 10.614 -11.276 1.00 94.25 104 ILE A CA 1
ATOM 803 C C . ILE A 1 104 ? 1.662 11.959 -10.793 1.00 94.25 104 ILE A C 1
ATOM 805 O O . ILE A 1 104 ? 2.411 12.845 -10.384 1.00 94.25 104 ILE A O 1
ATOM 809 N N . THR A 1 105 ? 0.344 12.141 -10.858 1.00 94.38 105 THR A N 1
ATOM 810 C CA . THR A 1 105 ? -0.306 13.355 -10.338 1.00 94.38 105 THR A CA 1
ATOM 811 C C . THR A 1 105 ? -0.541 13.238 -8.826 1.00 94.38 105 THR A C 1
ATOM 813 O O . THR A 1 105 ? -0.541 12.127 -8.292 1.00 94.38 105 THR A O 1
ATOM 816 N N . PRO A 1 106 ? -0.852 14.338 -8.113 1.00 93.12 106 PRO A N 1
ATOM 817 C CA . PRO A 1 106 ? -1.294 14.261 -6.716 1.00 93.12 106 PRO A CA 1
ATOM 818 C C . PRO A 1 106 ? -2.518 13.354 -6.510 1.00 93.12 106 PRO A C 1
ATOM 820 O O . PRO A 1 106 ? -2.598 12.629 -5.522 1.00 93.12 106 PRO A O 1
ATOM 823 N N . HIS A 1 107 ? -3.452 13.336 -7.469 1.00 94.94 107 HIS A N 1
ATOM 824 C CA . HIS A 1 107 ? -4.578 12.400 -7.449 1.00 94.94 107 HIS A CA 1
ATOM 825 C C . HIS A 1 107 ? -4.102 10.950 -7.627 1.00 94.94 107 HIS A C 1
A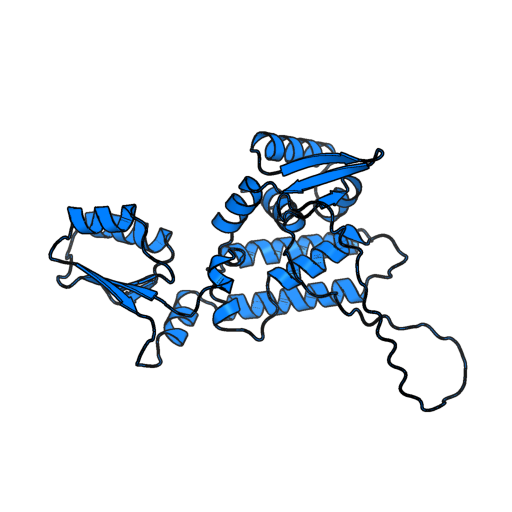TOM 827 O O . HIS A 1 107 ? -4.619 10.051 -6.968 1.00 94.94 107 HIS A O 1
ATOM 833 N N . GLY A 1 108 ? -3.136 10.702 -8.516 1.00 94.88 108 GLY A N 1
ATOM 834 C CA . GLY A 1 108 ? -2.530 9.385 -8.696 1.00 94.88 108 GLY A CA 1
ATOM 835 C C . GLY A 1 108 ? -1.858 8.875 -7.424 1.00 94.88 108 GLY A C 1
ATOM 836 O O . GLY A 1 108 ? -2.087 7.732 -7.045 1.00 94.88 108 GLY A O 1
ATOM 837 N N . ILE A 1 109 ? -1.100 9.741 -6.744 1.00 93.19 109 ILE A N 1
ATOM 838 C CA . ILE A 1 109 ? -0.466 9.455 -5.450 1.00 93.19 109 ILE A CA 1
ATOM 839 C C . ILE A 1 109 ? -1.523 9.065 -4.420 1.00 93.19 109 ILE A C 1
ATOM 841 O O . ILE A 1 109 ? -1.446 7.980 -3.856 1.00 93.19 109 ILE A O 1
ATOM 845 N N . LYS A 1 110 ? -2.558 9.896 -4.243 1.00 93.25 110 LYS A N 1
ATOM 846 C CA . LYS A 1 110 ? -3.634 9.609 -3.291 1.00 93.25 110 LYS A CA 1
ATOM 847 C C . LYS A 1 110 ? -4.337 8.285 -3.600 1.00 93.25 110 LYS A C 1
ATOM 849 O O . LYS A 1 110 ? -4.528 7.476 -2.708 1.00 93.25 110 LYS A O 1
ATOM 854 N N . ALA A 1 111 ? -4.666 8.033 -4.868 1.00 94.38 111 ALA A N 1
ATOM 855 C CA . ALA A 1 111 ? -5.297 6.779 -5.277 1.00 94.38 111 ALA A CA 1
ATOM 856 C C . ALA A 1 111 ? -4.409 5.551 -5.007 1.00 94.38 111 ALA A C 1
ATOM 858 O O . ALA A 1 111 ? -4.925 4.464 -4.755 1.00 94.38 111 ALA A O 1
ATOM 859 N N . LEU A 1 112 ? -3.086 5.718 -5.077 1.00 93.94 112 LEU A N 1
ATOM 860 C CA . LEU A 1 112 ? -2.122 4.672 -4.764 1.00 93.94 112 LEU A CA 1
ATOM 861 C C . LEU A 1 112 ? -2.009 4.439 -3.252 1.00 93.94 112 LEU A C 1
ATOM 863 O O . LEU A 1 112 ? -1.988 3.291 -2.832 1.00 93.94 112 LEU A O 1
ATOM 867 N N . GLU A 1 113 ? -1.981 5.500 -2.447 1.00 93.00 113 GLU A N 1
ATOM 868 C CA . GLU A 1 113 ? -1.956 5.433 -0.977 1.00 93.00 113 GLU A CA 1
ATOM 869 C C . GLU A 1 113 ? -3.257 4.868 -0.396 1.00 93.00 113 GLU A C 1
ATOM 871 O O . GLU A 1 113 ? -3.216 4.082 0.546 1.00 93.00 113 GLU A O 1
ATOM 876 N N . ASP A 1 114 ? -4.404 5.211 -0.990 1.00 90.69 114 ASP A N 1
ATOM 877 C CA . ASP A 1 114 ? -5.706 4.632 -0.642 1.00 90.69 114 ASP A CA 1
ATOM 878 C C . ASP A 1 114 ? -5.742 3.124 -0.954 1.00 90.69 114 ASP A C 1
ATOM 880 O O . ASP A 1 114 ? -6.449 2.363 -0.295 1.00 90.69 114 ASP A O 1
ATOM 884 N N . GLN A 1 115 ? -4.991 2.682 -1.969 1.00 92.88 115 GLN A N 1
ATOM 885 C CA . GLN A 1 115 ? -4.893 1.272 -2.336 1.00 92.88 115 GLN A CA 1
ATOM 886 C C . GLN A 1 115 ? -3.844 0.507 -1.517 1.00 92.88 115 GLN A C 1
ATOM 888 O O . GLN A 1 115 ? -4.044 -0.672 -1.232 1.00 92.88 115 GLN A O 1
ATOM 893 N N . PHE A 1 116 ? -2.729 1.153 -1.189 1.00 94.44 116 PHE A N 1
ATOM 894 C CA . PHE A 1 116 ? -1.591 0.574 -0.486 1.00 94.44 116 PHE A CA 1
ATOM 895 C C . PHE A 1 116 ? -1.280 1.433 0.743 1.00 94.44 116 PHE A C 1
ATOM 897 O O . PHE A 1 116 ? -0.440 2.340 0.666 1.00 94.44 116 PHE A O 1
ATOM 904 N N . PRO A 1 117 ? -1.934 1.157 1.886 1.00 91.62 117 PRO A N 1
ATOM 905 C CA . PRO A 1 117 ? -1.791 1.961 3.093 1.00 91.62 117 PRO A CA 1
ATOM 906 C C . PRO A 1 117 ? -0.336 2.148 3.521 1.00 91.62 117 PRO A C 1
ATOM 908 O O . PRO A 1 117 ? 0.024 3.247 3.926 1.00 91.62 117 PRO A O 1
ATOM 911 N N . ALA A 1 118 ? 0.520 1.137 3.340 1.00 92.25 118 ALA A N 1
ATOM 912 C CA . ALA A 1 118 ? 1.950 1.186 3.658 1.00 92.25 118 ALA A CA 1
ATOM 913 C C . ALA A 1 118 ? 2.745 2.310 2.962 1.00 92.25 118 ALA A C 1
ATOM 915 O O . ALA A 1 118 ? 3.838 2.663 3.406 1.00 92.25 118 ALA A O 1
ATOM 916 N N . LEU A 1 119 ? 2.219 2.900 1.884 1.00 92.88 119 LEU A N 1
ATOM 917 C CA . LEU A 1 119 ? 2.841 4.051 1.223 1.00 92.88 119 LEU A CA 1
ATOM 918 C C . LEU A 1 119 ? 2.463 5.386 1.871 1.00 92.88 119 LEU A C 1
ATOM 920 O O . LEU A 1 119 ? 3.202 6.361 1.729 1.00 92.88 119 LEU A O 1
ATOM 924 N N . SER A 1 120 ? 1.344 5.437 2.597 1.00 91.50 120 SER A N 1
ATOM 925 C CA . SER A 1 120 ? 0.805 6.674 3.155 1.00 91.50 120 SER A CA 1
ATOM 926 C C . SER A 1 120 ? 1.799 7.330 4.127 1.00 91.50 120 SER A C 1
ATOM 928 O O . SER A 1 120 ? 2.238 6.689 5.087 1.00 91.50 120 SER A O 1
ATOM 930 N N . PRO A 1 121 ? 2.112 8.631 3.966 1.00 89.12 121 PRO A N 1
ATOM 931 C CA . PRO A 1 121 ? 2.974 9.375 4.890 1.00 89.12 121 PRO A CA 1
ATOM 932 C C . PRO A 1 121 ? 2.464 9.391 6.336 1.00 89.12 121 PRO A C 1
ATOM 934 O O . PRO A 1 121 ? 3.231 9.630 7.267 1.00 89.12 121 PRO A O 1
ATOM 937 N N . LYS A 1 122 ? 1.166 9.130 6.543 1.00 90.44 122 LYS A N 1
ATOM 938 C CA . LYS A 1 122 ? 0.564 9.055 7.879 1.00 90.44 122 LYS A CA 1
ATOM 939 C C . LYS A 1 122 ? 1.213 7.977 8.745 1.00 90.44 122 LYS A C 1
ATOM 941 O O . LYS A 1 122 ? 1.304 8.173 9.952 1.00 90.44 122 LYS A O 1
ATOM 946 N N . TRP A 1 123 ? 1.682 6.885 8.140 1.00 90.19 123 TRP A N 1
ATOM 947 C CA . TRP A 1 123 ? 2.359 5.805 8.856 1.00 90.19 123 TRP A CA 1
ATOM 948 C C . TRP A 1 123 ? 3.767 6.175 9.308 1.00 90.19 123 TRP A C 1
ATOM 950 O O . TRP A 1 123 ? 4.154 5.790 10.405 1.00 90.19 123 TRP A O 1
ATOM 960 N N . ASP A 1 124 ? 4.496 6.985 8.535 1.00 86.38 124 ASP A N 1
ATOM 961 C CA . ASP A 1 124 ? 5.811 7.490 8.960 1.00 86.38 124 ASP A CA 1
ATOM 962 C C . ASP A 1 124 ? 5.680 8.408 10.188 1.00 86.38 124 ASP A C 1
ATOM 964 O O . ASP A 1 124 ? 6.550 8.443 11.056 1.00 86.38 124 ASP A O 1
ATOM 968 N N . ALA A 1 125 ? 4.585 9.173 10.254 1.00 87.94 125 ALA A N 1
ATOM 969 C CA . ALA A 1 125 ? 4.303 10.096 11.350 1.00 87.94 125 ALA A CA 1
ATOM 970 C C . ALA A 1 125 ? 3.656 9.415 12.567 1.00 87.94 125 ALA A C 1
ATOM 972 O O . ALA A 1 125 ? 3.564 10.026 13.635 1.00 87.94 125 ALA A O 1
ATOM 973 N N . TRP A 1 126 ? 3.181 8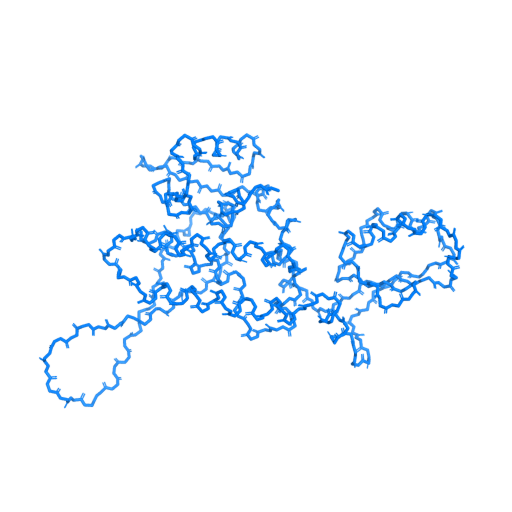.177 12.422 1.00 90.94 126 TRP A N 1
ATOM 974 C CA . TRP A 1 126 ? 2.414 7.499 13.454 1.00 90.94 126 TRP A CA 1
ATOM 975 C C . TRP A 1 126 ? 3.302 7.082 14.634 1.00 90.94 126 TRP A C 1
ATOM 977 O O . TRP A 1 126 ? 4.291 6.376 14.476 1.00 90.94 126 TRP A O 1
ATOM 987 N N . GLN A 1 127 ? 2.928 7.512 15.841 1.00 88.94 127 GLN A N 1
ATOM 988 C CA . GLN A 1 127 ? 3.717 7.308 17.067 1.00 88.94 127 GLN A CA 1
ATOM 989 C C . GLN A 1 127 ? 3.156 6.209 17.980 1.00 88.94 127 GLN A C 1
ATOM 991 O O . GLN A 1 127 ? 3.514 6.131 19.151 1.00 88.94 127 GLN A O 1
ATOM 996 N N . GLY A 1 128 ? 2.270 5.350 17.468 1.00 88.94 128 GLY A N 1
ATOM 997 C CA . GLY A 1 128 ? 1.637 4.306 18.278 1.00 88.94 128 GLY A CA 1
ATOM 998 C C . GLY A 1 128 ? 0.398 4.764 19.050 1.00 88.94 128 GLY A C 1
ATOM 999 O O . GLY A 1 128 ? 0.000 4.084 19.994 1.00 88.94 128 GLY A O 1
ATOM 1000 N N . ASN A 1 129 ? -0.209 5.890 18.664 1.00 91.25 129 ASN A N 1
ATOM 1001 C CA . ASN A 1 129 ? -1.493 6.334 19.209 1.00 91.25 129 ASN A CA 1
ATOM 1002 C C . ASN A 1 129 ? -2.636 5.509 18.601 1.00 91.25 129 ASN A C 1
ATOM 1004 O O . ASN A 1 129 ? -2.591 5.172 17.422 1.00 91.25 129 ASN A O 1
ATOM 1008 N N . TRP A 1 130 ? -3.665 5.206 19.385 1.00 93.12 130 TRP A N 1
ATOM 1009 C CA . TRP A 1 130 ? -4.820 4.428 18.934 1.00 93.12 130 TRP A CA 1
ATOM 1010 C C . TRP A 1 130 ? -6.120 5.099 19.333 1.00 93.12 130 TRP A C 1
ATOM 1012 O O . TRP A 1 130 ? -6.273 5.477 20.491 1.00 93.12 130 TRP A O 1
ATOM 1022 N N . ASP A 1 131 ? -7.087 5.136 18.427 1.00 95.00 131 ASP A N 1
ATOM 1023 C CA . ASP A 1 131 ? -8.467 5.455 18.768 1.00 95.00 131 ASP A CA 1
ATOM 1024 C C . ASP A 1 131 ? -9.231 4.163 19.023 1.00 95.00 131 ASP A C 1
ATOM 1026 O O . ASP A 1 131 ? -9.191 3.207 18.251 1.00 95.00 131 ASP A O 1
ATOM 1030 N N . CYS A 1 132 ? -9.892 4.116 20.170 1.00 95.00 132 CYS A N 1
ATOM 1031 C CA . CYS A 1 132 ? -10.571 2.945 20.683 1.00 95.00 132 CYS A CA 1
ATOM 1032 C C . CYS A 1 132 ? -12.071 3.195 20.732 1.00 95.00 132 CYS A C 1
ATOM 1034 O O . CYS A 1 132 ? -12.531 4.263 21.135 1.00 95.00 132 CYS A O 1
ATOM 1036 N N . LEU A 1 133 ? -12.827 2.168 20.365 1.00 95.69 133 LEU A N 1
ATOM 1037 C CA . LEU A 1 133 ? -14.274 2.125 20.454 1.00 95.69 133 LEU A CA 1
ATOM 1038 C C . LEU A 1 133 ? -14.668 0.918 21.302 1.00 95.69 133 LEU A C 1
ATOM 1040 O O . LEU A 1 133 ? -14.349 -0.225 20.964 1.00 95.69 133 LEU A O 1
ATOM 1044 N N . VAL A 1 134 ? -15.372 1.168 22.403 1.00 94.56 134 VAL A N 1
ATOM 1045 C CA . VAL A 1 134 ? -15.805 0.143 23.358 1.00 94.56 134 VAL A CA 1
ATOM 1046 C C . VAL A 1 134 ? -17.315 0.178 23.516 1.00 94.56 134 VAL A C 1
ATOM 1048 O O . VAL A 1 134 ? -17.877 1.185 23.927 1.00 94.56 134 VAL A O 1
ATOM 1051 N N . PHE A 1 135 ? -17.976 -0.947 23.268 1.00 92.75 135 PHE A N 1
ATOM 1052 C CA . PHE A 1 135 ? -19.384 -1.131 23.594 1.00 92.75 135 PHE A CA 1
ATOM 1053 C C . PHE A 1 135 ? -19.543 -1.421 25.088 1.00 92.75 135 PHE A C 1
ATOM 1055 O O . PHE A 1 135 ? -19.176 -2.494 25.567 1.00 92.75 135 PHE A O 1
ATOM 1062 N N . VAL A 1 136 ? -20.139 -0.482 25.822 1.00 89.94 136 VAL A N 1
ATOM 1063 C CA . VAL A 1 136 ? -20.474 -0.630 27.249 1.00 89.94 136 VAL A CA 1
ATOM 1064 C C . VAL A 1 136 ? -21.627 -1.617 27.436 1.00 89.94 136 VAL A C 1
ATOM 1066 O O . VAL A 1 136 ? -21.686 -2.350 28.422 1.00 89.94 136 VAL A O 1
ATOM 1069 N N . LYS A 1 137 ? -22.543 -1.671 26.463 1.00 84.00 137 LYS A N 1
ATOM 1070 C CA . LYS A 1 137 ? -23.669 -2.609 26.426 1.00 84.00 137 LYS A CA 1
ATOM 1071 C C . LYS A 1 137 ? -23.547 -3.482 25.188 1.00 84.00 137 LYS A C 1
ATOM 1073 O O . LYS A 1 137 ? -23.408 -2.981 24.077 1.00 84.00 137 LYS A O 1
ATOM 1078 N N . ALA A 1 138 ? -23.595 -4.800 25.376 1.00 69.62 138 ALA A N 1
ATOM 1079 C CA . ALA A 1 138 ? -23.429 -5.740 24.275 1.00 69.62 138 ALA A CA 1
ATOM 1080 C C . ALA A 1 138 ? -24.608 -5.639 23.285 1.00 69.62 138 ALA A C 1
ATOM 1082 O O . ALA A 1 138 ? -25.739 -5.938 23.681 1.00 69.62 138 ALA A O 1
ATOM 1083 N N . PRO A 1 139 ? -24.366 -5.332 21.996 1.00 69.81 139 PRO A N 1
ATOM 1084 C CA . PRO A 1 139 ? -25.403 -5.358 20.972 1.00 69.81 139 PRO A CA 1
ATOM 1085 C C . PRO A 1 139 ? -25.710 -6.824 20.629 1.00 69.81 139 PRO A C 1
ATOM 1087 O O . PRO A 1 139 ? -25.129 -7.428 19.724 1.00 69.81 139 PRO A O 1
ATOM 1090 N N . LYS A 1 140 ? -26.557 -7.485 21.425 1.00 66.44 140 LYS A N 1
ATOM 1091 C CA . LYS A 1 140 ? -27.012 -8.847 21.117 1.00 66.44 140 LYS A CA 1
ATOM 1092 C C . LYS A 1 140 ? -28.046 -8.754 19.991 1.00 66.44 140 LYS A C 1
ATOM 1094 O O . LYS A 1 140 ? -29.019 -8.024 20.110 1.00 66.44 140 LYS A O 1
ATOM 1099 N N . THR A 1 141 ? -27.830 -9.505 18.908 1.00 68.50 141 THR A N 1
ATOM 1100 C CA . THR A 1 141 ? -28.742 -9.636 17.746 1.00 68.50 141 THR A CA 1
ATOM 1101 C C . THR A 1 141 ? -28.987 -8.378 16.899 1.00 68.50 141 THR A C 1
ATOM 1103 O O . THR A 1 141 ? -29.879 -8.378 16.054 1.00 68.50 141 THR A O 1
ATOM 1106 N N . ASP A 1 142 ? -28.162 -7.343 17.045 1.00 80.56 142 ASP A N 1
ATOM 1107 C CA . ASP A 1 142 ? -28.326 -6.096 16.300 1.00 80.56 142 ASP A CA 1
ATOM 1108 C C . ASP A 1 142 ? -27.822 -6.202 14.844 1.00 80.56 142 ASP A C 1
ATOM 1110 O O . ASP A 1 142 ? -26.657 -6.517 14.579 1.00 80.56 142 ASP A O 1
ATOM 1114 N N . LYS A 1 143 ? -28.709 -5.935 13.876 1.00 82.00 143 LYS A N 1
ATOM 1115 C CA . LYS A 1 143 ? -28.360 -5.882 12.447 1.00 82.00 143 LYS A CA 1
ATOM 1116 C C . LYS A 1 143 ? -27.493 -4.665 12.119 1.00 82.00 143 LYS A C 1
ATOM 1118 O O . LYS A 1 143 ? -26.613 -4.775 11.264 1.00 82.00 143 LYS A O 1
ATOM 1123 N N . GLN A 1 144 ? -27.712 -3.543 12.798 1.00 87.44 144 GLN A N 1
ATOM 1124 C CA . GLN A 1 144 ? -26.952 -2.312 12.608 1.00 87.44 144 GLN A CA 1
ATOM 1125 C C . GLN A 1 144 ? -25.504 -2.483 13.071 1.00 87.44 144 GLN A C 1
ATOM 1127 O O . GLN A 1 144 ? -24.591 -1.917 12.472 1.00 87.44 144 GLN A O 1
ATOM 1132 N N . PHE A 1 145 ? -25.255 -3.358 14.049 1.00 88.38 145 PHE A N 1
ATOM 1133 C CA . PHE A 1 145 ? -23.895 -3.646 14.508 1.00 88.38 145 PHE A CA 1
ATOM 1134 C C . PHE A 1 145 ? -23.040 -4.292 13.413 1.00 88.38 145 PHE A C 1
ATOM 1136 O O . PHE A 1 145 ? -21.847 -4.017 13.304 1.00 88.38 145 PHE A O 1
ATOM 1143 N N . ARG A 1 146 ? -23.638 -5.126 12.550 1.00 88.31 146 ARG A N 1
ATOM 1144 C CA . ARG A 1 146 ? -22.920 -5.710 11.406 1.00 88.31 146 ARG A CA 1
ATOM 1145 C C . ARG A 1 146 ? -22.487 -4.635 10.410 1.00 88.31 146 ARG A C 1
ATOM 1147 O O . ARG A 1 146 ? -21.385 -4.732 9.878 1.00 88.31 146 ARG A O 1
ATOM 1154 N N . TYR A 1 147 ? -23.340 -3.638 10.180 1.00 91.00 147 TYR A N 1
ATOM 1155 C CA . TYR A 1 147 ? -23.026 -2.500 9.320 1.00 91.00 147 TYR A CA 1
ATOM 1156 C C . TYR A 1 147 ? -21.898 -1.651 9.920 1.00 91.00 147 TYR A C 1
ATOM 1158 O O . TYR A 1 147 ? -20.881 -1.461 9.256 1.00 91.00 147 TYR A O 1
ATOM 1166 N N . LEU A 1 148 ? -22.006 -1.261 11.196 1.00 91.19 148 LEU A N 1
ATOM 1167 C CA . LEU A 1 148 ? -20.957 -0.500 11.882 1.00 91.19 148 LEU A CA 1
ATOM 1168 C C . LEU A 1 148 ? -19.624 -1.262 11.919 1.00 91.19 148 LEU A C 1
ATOM 1170 O O . LEU A 1 148 ? -18.581 -0.693 11.621 1.00 91.19 148 LEU A O 1
ATOM 1174 N N . ARG A 1 149 ? -19.640 -2.574 12.186 1.00 90.75 149 ARG A N 1
ATOM 1175 C CA . ARG A 1 149 ? -18.432 -3.410 12.098 1.00 90.75 149 ARG A CA 1
ATOM 1176 C C . ARG A 1 149 ? -17.801 -3.358 10.705 1.00 90.75 149 ARG A C 1
ATOM 1178 O O . ARG A 1 149 ? -16.580 -3.335 10.608 1.00 90.75 149 ARG A O 1
ATOM 1185 N N . GLY A 1 150 ? -18.611 -3.369 9.646 1.00 91.12 150 GLY A N 1
ATOM 1186 C CA . GLY A 1 150 ? -18.126 -3.226 8.273 1.00 91.12 150 GLY A CA 1
ATOM 1187 C C . GLY A 1 150 ? -17.421 -1.889 8.043 1.00 91.12 150 GLY A C 1
ATOM 1188 O O . GLY A 1 150 ? -16.346 -1.877 7.453 1.00 91.12 150 GLY A O 1
ATOM 1189 N N . LEU A 1 151 ? -17.980 -0.792 8.568 1.00 92.69 151 LEU A N 1
ATOM 1190 C CA . LEU A 1 151 ? -17.345 0.530 8.519 1.00 92.69 151 LEU A CA 1
ATOM 1191 C C . LEU A 1 151 ? -16.018 0.553 9.287 1.00 92.69 151 LEU A C 1
ATOM 1193 O O . LEU A 1 151 ? -15.011 0.986 8.743 1.00 92.69 151 LEU A O 1
ATOM 1197 N N . LEU A 1 152 ? -15.998 0.021 10.511 1.00 93.19 152 LEU A N 1
ATOM 1198 C CA . LEU A 1 152 ? -14.794 -0.028 11.344 1.00 93.19 152 LEU A CA 1
ATOM 1199 C C . LEU A 1 152 ? -13.665 -0.819 10.670 1.00 93.19 152 LEU A C 1
ATOM 1201 O O . LEU A 1 152 ? -12.529 -0.360 10.623 1.00 93.19 152 LEU A O 1
ATOM 1205 N N . VAL A 1 153 ? -13.975 -1.988 10.100 1.00 90.12 153 VAL A N 1
ATOM 1206 C CA . VAL A 1 153 ? -12.986 -2.793 9.364 1.00 90.12 153 VAL A CA 1
ATOM 1207 C C . VAL A 1 153 ? -12.491 -2.058 8.115 1.00 90.12 153 VAL A C 1
ATOM 1209 O O . VAL A 1 153 ? -11.303 -2.120 7.816 1.00 90.12 153 VAL A O 1
ATOM 1212 N N . ALA A 1 154 ? -13.366 -1.334 7.409 1.00 88.06 154 ALA A N 1
ATOM 1213 C CA . ALA A 1 154 ? -12.974 -0.535 6.248 1.00 88.06 154 ALA A CA 1
ATOM 1214 C C . ALA A 1 154 ? -12.026 0.626 6.608 1.00 88.06 154 ALA A C 1
ATOM 1216 O O . ALA A 1 154 ? -11.242 1.046 5.763 1.00 88.06 154 ALA A O 1
ATOM 1217 N N . GLU A 1 155 ? -12.058 1.110 7.852 1.00 88.50 155 GLU A N 1
ATOM 1218 C CA . GLU A 1 155 ? -11.116 2.109 8.381 1.00 88.50 155 GLU A CA 1
ATOM 1219 C C . GLU A 1 155 ? -9.852 1.494 9.007 1.00 88.50 155 GLU A C 1
ATOM 1221 O O . GLU A 1 155 ? -9.052 2.199 9.618 1.00 88.50 155 GLU A O 1
ATOM 1226 N N . GLY A 1 156 ? -9.647 0.179 8.869 1.00 88.06 156 GLY A N 1
ATOM 1227 C CA . GLY A 1 156 ? -8.481 -0.507 9.431 1.00 88.06 156 GLY A CA 1
ATOM 1228 C C . GLY A 1 156 ? -8.558 -0.708 10.947 1.00 88.06 156 GLY A C 1
ATOM 1229 O O . GLY A 1 156 ? -7.530 -0.880 11.608 1.00 88.06 156 GLY A O 1
ATOM 1230 N N . ALA A 1 157 ? -9.762 -0.682 11.528 1.00 92.62 157 ALA A N 1
ATOM 1231 C CA . ALA A 1 157 ? -9.941 -0.986 12.938 1.00 92.62 157 ALA A CA 1
ATOM 1232 C C . ALA A 1 157 ? -9.847 -2.497 13.198 1.00 92.62 157 ALA A C 1
ATOM 1234 O O . ALA A 1 157 ? -10.525 -3.316 12.570 1.00 92.62 157 ALA A O 1
ATOM 1235 N N . VAL A 1 158 ? -9.066 -2.867 14.208 1.00 91.69 158 VAL A N 1
ATOM 1236 C CA . VAL A 1 158 ? -8.920 -4.242 14.688 1.00 91.69 158 VAL A CA 1
ATOM 1237 C C . VAL A 1 158 ? -9.891 -4.499 15.822 1.00 91.69 158 VAL A C 1
ATOM 1239 O O . VAL A 1 158 ? -9.982 -3.722 16.768 1.00 91.69 158 VAL A O 1
ATOM 1242 N N . SER A 1 159 ? -10.574 -5.640 15.778 1.00 91.50 159 SER A N 1
ATOM 1243 C CA . SER A 1 159 ? -11.319 -6.134 16.935 1.00 91.50 159 SER A CA 1
ATOM 1244 C C . SER A 1 159 ? -10.349 -6.760 17.938 1.00 91.50 159 SER A C 1
ATOM 1246 O O . SER A 1 159 ? -9.805 -7.839 17.689 1.00 91.50 159 SER A O 1
ATOM 1248 N N . ILE A 1 160 ? -10.147 -6.084 19.070 1.00 89.12 160 ILE A N 1
ATOM 1249 C CA . ILE A 1 160 ? -9.336 -6.592 20.186 1.00 89.12 160 ILE A CA 1
ATOM 1250 C C . ILE A 1 160 ? -10.097 -7.707 20.902 1.00 89.12 160 ILE A C 1
ATOM 1252 O O . ILE A 1 160 ? -9.567 -8.780 21.178 1.00 89.12 160 ILE A O 1
ATOM 1256 N N . SER A 1 161 ? -11.372 -7.456 21.178 1.00 87.88 161 SER A N 1
ATOM 1257 C CA . SER A 1 161 ? -12.299 -8.417 21.758 1.00 87.88 161 SER A CA 1
ATOM 1258 C C . SER A 1 161 ? -13.718 -8.107 21.278 1.00 87.88 161 SER A C 1
ATOM 1260 O O . SER A 1 161 ? -13.946 -7.206 20.463 1.00 87.88 161 SER A O 1
ATOM 1262 N N . ARG A 1 162 ? -14.707 -8.873 21.744 1.00 86.19 162 ARG A N 1
ATOM 1263 C CA . ARG A 1 162 ? -16.103 -8.645 21.364 1.00 86.19 162 ARG A CA 1
ATOM 1264 C C . ARG A 1 162 ? -16.558 -7.261 21.836 1.00 86.19 162 ARG A C 1
ATOM 1266 O O . ARG A 1 162 ? -16.684 -7.035 23.032 1.00 86.19 162 ARG A O 1
ATOM 1273 N N . GLY A 1 163 ? -16.877 -6.385 20.884 1.00 89.06 163 GLY A N 1
ATOM 1274 C CA . GLY A 1 163 ? -17.321 -5.022 21.182 1.00 89.06 163 GLY A CA 1
ATOM 1275 C C . GLY A 1 163 ? -16.186 -4.068 21.558 1.00 89.06 163 GLY A C 1
ATOM 1276 O O . GLY A 1 163 ? -16.472 -2.979 22.032 1.00 89.06 163 GLY A O 1
ATOM 1277 N N . VAL A 1 164 ? -14.923 -4.450 21.352 1.00 92.00 164 VAL A N 1
ATOM 1278 C CA . VAL A 1 164 ? -13.772 -3.556 21.516 1.00 92.00 164 VAL A CA 1
ATOM 1279 C C . VAL A 1 164 ? -13.014 -3.498 20.203 1.00 92.00 164 VAL A C 1
ATOM 1281 O O . VAL A 1 164 ? -12.535 -4.523 19.706 1.00 92.00 164 VAL A O 1
ATOM 1284 N N . TYR A 1 165 ? -12.909 -2.295 19.657 1.00 94.31 165 TYR A N 1
ATOM 1285 C CA . TYR A 1 165 ? -12.228 -2.002 18.407 1.00 94.31 165 TYR A CA 1
ATOM 1286 C C . TYR A 1 165 ? -11.152 -0.953 18.642 1.00 94.31 165 TYR A C 1
ATOM 1288 O O . TYR A 1 165 ? -11.339 -0.054 19.457 1.00 94.31 165 TYR A O 1
ATOM 1296 N N . ALA A 1 166 ? -10.041 -1.067 17.926 1.00 93.75 166 ALA A N 1
ATOM 1297 C CA . ALA A 1 166 ? -8.973 -0.082 17.951 1.00 93.75 166 ALA A CA 1
ATOM 1298 C C . ALA A 1 166 ? -8.499 0.213 16.530 1.00 93.75 166 ALA A C 1
ATOM 1300 O O . ALA A 1 166 ? -8.236 -0.712 15.763 1.00 93.75 166 ALA A O 1
ATOM 1301 N N . ALA A 1 167 ? -8.385 1.491 16.196 1.00 94.00 167 ALA A N 1
ATOM 1302 C CA . ALA A 1 167 ? -7.857 1.985 14.938 1.00 94.00 167 ALA A CA 1
ATOM 1303 C C . ALA A 1 167 ? -6.567 2.785 15.192 1.00 94.00 167 ALA A C 1
ATOM 1305 O O . ALA A 1 167 ? -6.462 3.473 16.209 1.00 94.00 167 ALA A O 1
ATOM 1306 N N . PRO A 1 168 ? -5.571 2.703 14.297 1.00 91.94 168 PRO A N 1
ATOM 1307 C CA . PRO A 1 168 ? -4.315 3.451 14.428 1.00 91.94 168 PRO A CA 1
ATOM 1308 C C . PRO A 1 168 ? -4.503 4.963 14.235 1.00 91.94 168 PRO A C 1
ATOM 1310 O O . PRO A 1 168 ? -3.689 5.764 14.687 1.00 91.94 168 PRO A O 1
ATOM 1313 N N . PHE A 1 169 ? -5.577 5.366 13.562 1.00 92.31 169 PHE A N 1
ATOM 1314 C CA . PHE A 1 169 ? -5.930 6.759 13.324 1.00 92.31 169 PHE A CA 1
ATOM 1315 C C . PHE A 1 169 ? -7.333 7.030 13.840 1.00 92.31 169 PHE A C 1
ATOM 1317 O O . PHE A 1 169 ? -8.096 6.098 14.101 1.00 92.31 169 PHE A O 1
ATOM 1324 N N . SER A 1 170 ? -7.676 8.310 13.943 1.00 93.00 170 SER A N 1
ATOM 1325 C CA . SER A 1 170 ? -9.016 8.692 14.350 1.00 93.00 170 SER A CA 1
ATOM 1326 C C . SER A 1 170 ? -10.082 8.214 13.387 1.00 93.00 170 SER A C 1
ATOM 1328 O O . SER A 1 170 ? -9.916 8.295 12.167 1.00 93.00 170 SER A O 1
ATOM 1330 N N . PHE A 1 171 ? -11.177 7.734 13.973 1.00 93.56 171 PHE A N 1
ATOM 1331 C CA . PHE A 1 171 ? -12.360 7.329 13.232 1.00 93.56 171 PHE A CA 1
ATOM 1332 C C . PHE A 1 171 ? -12.884 8.496 12.402 1.00 93.56 171 PHE A C 1
ATOM 1334 O O . PHE A 1 171 ? -12.849 9.654 12.834 1.00 93.56 171 PHE A O 1
ATOM 1341 N N . SER A 1 172 ? -13.363 8.198 11.196 1.00 94.00 172 SER A N 1
ATOM 1342 C CA . SER A 1 172 ? -13.927 9.242 10.349 1.00 94.00 172 SER A CA 1
ATOM 1343 C C . SER A 1 172 ? -15.184 9.846 10.973 1.00 94.00 172 SER A C 1
ATOM 1345 O O . SER A 1 172 ? -15.890 9.212 11.759 1.00 94.00 172 SER A O 1
ATOM 1347 N N . GLU A 1 173 ? -15.522 11.062 10.542 1.00 94.12 173 GLU A N 1
ATOM 1348 C CA . GLU A 1 173 ? -16.769 11.723 10.932 1.00 94.12 173 GLU A CA 1
ATOM 1349 C C . GLU A 1 173 ? -17.993 10.835 10.663 1.00 94.12 173 GLU A C 1
ATOM 1351 O O . GLU A 1 173 ? -18.919 10.800 11.467 1.00 94.12 173 GLU A O 1
ATOM 1356 N N . LYS A 1 174 ? -17.962 10.043 9.584 1.00 94.19 174 LYS A N 1
ATOM 1357 C CA . LYS A 1 174 ? -19.028 9.096 9.263 1.00 94.19 174 LYS A CA 1
ATOM 1358 C C . LYS A 1 174 ? -19.196 8.043 10.359 1.00 94.19 174 LYS A C 1
ATOM 1360 O O . LYS A 1 174 ? -20.319 7.789 10.778 1.00 94.19 174 LYS A O 1
ATOM 1365 N N . VAL A 1 175 ? -18.109 7.421 10.821 1.00 93.94 175 VAL A N 1
ATOM 1366 C CA . VAL A 1 175 ? -18.179 6.423 11.903 1.00 93.94 175 VAL A CA 1
ATOM 1367 C C . VAL A 1 175 ? -18.665 7.068 13.194 1.00 93.94 175 VAL A C 1
ATOM 1369 O O . VAL A 1 175 ? -19.526 6.498 13.863 1.00 93.94 175 VAL A O 1
ATOM 1372 N N . THR A 1 176 ? -18.170 8.262 13.518 1.00 94.12 176 THR A N 1
ATOM 1373 C CA . THR A 1 176 ? -18.580 8.999 14.719 1.00 94.12 176 THR A CA 1
ATOM 1374 C C . THR A 1 176 ? -20.075 9.325 14.696 1.00 94.12 176 THR A C 1
ATOM 1376 O O . THR A 1 176 ? -20.775 8.987 15.647 1.00 94.12 176 THR A O 1
ATOM 1379 N N . GLN A 1 177 ? -20.596 9.862 13.588 1.00 94.00 177 GLN A N 1
ATOM 1380 C CA . GLN A 1 177 ? -22.024 10.166 13.422 1.00 94.00 177 GLN A CA 1
ATOM 1381 C C . GLN A 1 177 ? -22.904 8.912 13.531 1.00 94.00 177 GLN A C 1
ATOM 1383 O O . GLN A 1 177 ? -23.945 8.938 14.182 1.00 94.00 177 GLN A O 1
ATOM 1388 N N . GLU A 1 178 ? -22.490 7.793 12.932 1.00 92.88 178 GLU A N 1
ATOM 1389 C CA . GLU A 1 178 ? -23.223 6.522 13.027 1.00 92.88 178 GLU A CA 1
ATOM 1390 C C . GLU A 1 178 ? -23.223 5.978 14.467 1.00 92.88 178 GLU A C 1
ATOM 1392 O O . GLU A 1 178 ? -24.224 5.432 14.932 1.00 92.88 178 GLU A O 1
ATOM 1397 N N . CYS A 1 179 ? -22.125 6.156 15.210 1.00 91.81 179 CYS A N 1
ATOM 1398 C CA . CYS A 1 179 ? -22.065 5.794 16.626 1.00 91.81 179 CYS A CA 1
ATOM 1399 C C . CYS A 1 179 ? -22.997 6.662 17.477 1.00 91.81 179 CYS A C 1
ATOM 1401 O O . CYS A 1 179 ? -23.713 6.128 18.324 1.00 91.81 179 CYS A O 1
ATOM 1403 N N . GLU A 1 180 ? -23.023 7.973 17.237 1.00 91.50 180 GLU A N 1
ATOM 1404 C CA . GLU A 1 180 ? -23.904 8.911 17.937 1.00 91.50 180 GLU A CA 1
ATOM 1405 C C . GLU A 1 180 ? -25.381 8.627 17.652 1.00 91.50 180 GLU A C 1
ATOM 1407 O O . GLU A 1 180 ? -26.188 8.603 18.574 1.00 91.50 180 GLU A O 1
ATOM 1412 N N . GLN A 1 181 ? -25.743 8.352 16.398 1.00 91.75 181 GLN A N 1
ATOM 1413 C CA . GLN A 1 181 ? -27.135 8.112 16.012 1.00 91.75 181 GLN A CA 1
ATOM 1414 C C . GLN A 1 181 ? -27.674 6.769 16.511 1.00 91.75 181 GLN A C 1
ATOM 1416 O O . GLN A 1 181 ? -28.835 6.679 16.908 1.00 91.75 181 GLN A O 1
ATOM 1421 N N . LEU A 1 182 ? -26.858 5.713 16.459 1.00 89.19 182 LEU A N 1
ATOM 1422 C CA . LEU A 1 182 ? -27.320 4.345 16.707 1.00 89.19 182 LEU A CA 1
ATOM 1423 C C . LEU A 1 182 ? -27.007 3.855 18.127 1.00 89.19 182 LEU A C 1
ATOM 1425 O O . LEU A 1 182 ? -27.671 2.946 18.624 1.00 89.19 182 LEU A O 1
ATOM 1429 N N . TYR A 1 183 ? -26.003 4.437 18.793 1.00 90.00 183 TYR A N 1
ATOM 1430 C CA . TYR A 1 183 ? -25.440 3.894 20.033 1.00 90.00 183 TYR A CA 1
ATOM 1431 C C . TYR A 1 183 ? -24.989 4.955 21.051 1.00 90.00 183 TYR A C 1
ATOM 1433 O O . TYR A 1 183 ? -24.097 4.665 21.854 1.00 90.00 183 TYR A O 1
ATOM 1441 N N . GLN A 1 184 ? -25.615 6.138 21.064 1.00 85.06 184 GLN A N 1
ATOM 1442 C CA . GLN A 1 184 ? -25.251 7.299 21.897 1.00 85.06 184 GLN A CA 1
ATOM 1443 C C . GLN A 1 184 ? -24.867 6.961 23.355 1.00 85.06 184 GLN A C 1
ATOM 1445 O O . GLN A 1 184 ? -23.881 7.480 23.866 1.00 85.06 184 GLN A O 1
ATOM 1450 N N . ASP A 1 185 ? -25.585 6.028 23.994 1.00 87.88 185 ASP A N 1
ATOM 1451 C CA . ASP A 1 185 ? -25.381 5.633 25.403 1.00 87.88 185 ASP A CA 1
ATOM 1452 C C . ASP A 1 185 ? -24.796 4.221 25.587 1.00 87.88 185 ASP A C 1
ATOM 1454 O O . ASP A 1 185 ? -24.858 3.624 26.670 1.00 87.88 185 ASP A O 1
ATOM 1458 N N . SER A 1 186 ? -24.319 3.618 24.501 1.00 89.69 186 SER A N 1
ATOM 1459 C CA . SER A 1 186 ? -23.846 2.229 24.483 1.00 89.69 186 SER A CA 1
ATOM 1460 C C . SER A 1 186 ? -22.393 2.092 24.052 1.00 89.69 186 SER A C 1
ATOM 1462 O O . SER A 1 186 ? -21.854 0.990 24.167 1.00 89.69 186 SER A O 1
ATOM 1464 N N . ILE A 1 187 ? -21.753 3.175 23.605 1.00 92.50 187 ILE A N 1
ATOM 1465 C CA . ILE A 1 187 ? -20.365 3.194 23.143 1.00 92.50 187 ILE A CA 1
ATOM 1466 C C . ILE A 1 187 ? -19.554 4.248 23.906 1.00 92.50 187 ILE A C 1
ATOM 1468 O O . ILE A 1 187 ? -20.048 5.319 24.238 1.00 92.50 187 ILE A O 1
ATOM 1472 N N . LEU A 1 188 ? -18.283 3.939 24.152 1.00 94.00 188 LEU A N 1
ATOM 1473 C CA . LEU A 1 188 ? -17.245 4.890 24.528 1.00 94.00 188 LEU A CA 1
ATOM 1474 C C . LEU A 1 188 ? -16.230 4.988 23.391 1.00 94.00 188 LEU A C 1
ATOM 1476 O O . LEU A 1 188 ? -15.701 3.961 22.959 1.00 94.00 188 LEU A O 1
ATOM 1480 N N . LEU A 1 189 ? -15.943 6.213 22.949 1.00 94.12 189 LEU A N 1
ATOM 1481 C CA . LEU A 1 189 ? -14.831 6.524 22.055 1.00 94.12 189 LEU A CA 1
ATOM 1482 C C . LEU A 1 189 ? -13.761 7.296 22.828 1.00 94.12 189 LEU A C 1
ATOM 1484 O O . LEU A 1 189 ? -14.073 8.257 23.530 1.00 94.12 189 LEU A O 1
ATOM 1488 N N . PHE A 1 190 ? -12.509 6.863 22.727 1.00 94.31 190 PHE A N 1
ATOM 1489 C CA . PHE A 1 190 ? -11.381 7.519 23.388 1.00 94.31 190 PHE A CA 1
ATOM 1490 C C . PHE A 1 190 ? -10.064 7.200 22.686 1.00 94.31 190 PHE A C 1
ATOM 1492 O O . PHE A 1 190 ? -9.926 6.152 22.059 1.00 94.31 190 PHE A O 1
ATOM 1499 N N . SER A 1 191 ? -9.074 8.073 22.851 1.00 94.62 191 SER A N 1
ATOM 1500 C CA . SER A 1 191 ? -7.723 7.877 22.322 1.00 94.62 191 SER A CA 1
ATOM 1501 C C . SER A 1 191 ? -6.772 7.366 23.403 1.00 94.62 191 SER A C 1
ATOM 1503 O O . SER A 1 191 ? -6.823 7.789 24.560 1.00 94.62 191 SER A O 1
ATOM 1505 N N . VAL A 1 192 ? -5.865 6.474 23.021 1.00 91.12 192 VAL A N 1
ATOM 1506 C CA . VAL A 1 192 ? -4.828 5.894 23.872 1.00 91.12 192 VAL A CA 1
ATOM 1507 C C . VAL A 1 192 ? -3.471 6.178 23.245 1.00 91.12 192 VAL A C 1
ATOM 1509 O O . VAL A 1 192 ? -3.174 5.698 22.155 1.00 91.12 192 VAL A O 1
ATOM 1512 N N . GLY A 1 193 ? -2.629 6.940 23.945 1.00 86.69 193 GLY A N 1
ATOM 1513 C CA . GLY A 1 193 ? -1.259 7.213 23.495 1.00 86.69 193 GLY A CA 1
ATOM 1514 C C . GLY A 1 193 ? -0.249 6.127 23.870 1.00 86.69 193 GLY A C 1
ATOM 1515 O O . GLY A 1 193 ? 0.804 6.012 23.255 1.00 86.69 193 GLY A O 1
ATOM 1516 N N . SER A 1 194 ? -0.546 5.314 24.888 1.00 83.94 194 SER A N 1
ATOM 1517 C CA . SER A 1 194 ? 0.313 4.198 25.282 1.00 83.94 194 SER A CA 1
ATOM 1518 C C . SER A 1 194 ? -0.468 3.078 25.964 1.00 83.94 194 SER A C 1
ATOM 1520 O O . SER A 1 194 ? -1.391 3.303 26.750 1.00 83.94 194 SER A O 1
ATOM 1522 N N . TRP A 1 195 ? -0.077 1.841 25.667 1.00 83.62 195 TRP A N 1
ATOM 1523 C CA . TRP A 1 195 ? -0.692 0.640 26.222 1.00 83.62 195 TRP A CA 1
ATOM 1524 C C . TRP A 1 195 ? 0.101 0.165 27.438 1.00 83.62 195 TRP A C 1
ATOM 1526 O O . TRP A 1 195 ? 1.306 -0.051 27.352 1.00 83.62 195 TRP A O 1
ATOM 1536 N N . LYS A 1 196 ? -0.574 -0.012 28.581 1.00 76.44 196 LYS A N 1
ATOM 1537 C CA . LYS A 1 196 ? 0.090 -0.370 29.849 1.00 76.44 196 LYS A CA 1
ATOM 1538 C C . LYS A 1 196 ? 0.513 -1.838 29.957 1.00 76.44 196 LYS A C 1
ATOM 1540 O O . LYS A 1 196 ? 1.402 -2.142 30.742 1.00 76.44 196 LYS A O 1
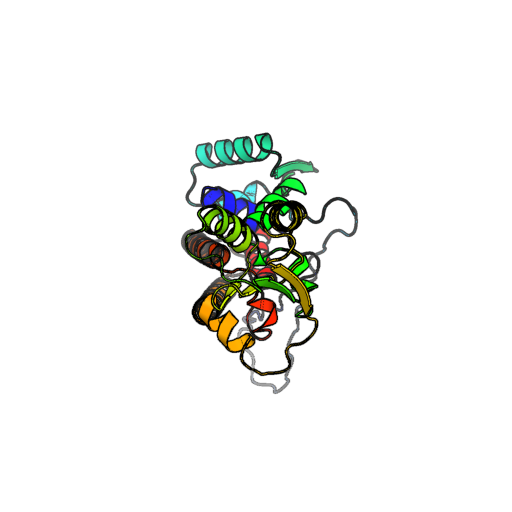ATOM 1545 N N . ILE A 1 197 ? -0.126 -2.749 29.219 1.00 67.94 197 ILE A N 1
ATOM 1546 C CA . ILE A 1 197 ? 0.159 -4.190 29.282 1.00 67.94 197 ILE A CA 1
ATOM 1547 C C . ILE A 1 197 ? 0.618 -4.672 27.904 1.00 67.94 197 ILE A C 1
ATOM 1549 O O . ILE A 1 197 ? -0.066 -4.472 26.898 1.00 67.94 197 ILE A O 1
ATOM 1553 N N . ALA A 1 198 ? 1.785 -5.319 27.877 1.00 59.25 198 ALA A N 1
ATOM 1554 C CA . ALA A 1 198 ? 2.412 -5.878 26.688 1.00 59.25 198 ALA A CA 1
ATOM 1555 C C . ALA A 1 198 ? 1.624 -7.091 26.162 1.00 59.25 198 ALA A C 1
ATOM 1557 O O . ALA A 1 198 ? 1.865 -8.231 26.539 1.00 59.25 198 ALA A O 1
ATOM 1558 N N . SER A 1 199 ? 0.654 -6.830 25.290 1.00 71.00 199 SER A N 1
ATOM 1559 C CA . SER A 1 199 ? 0.067 -7.839 24.392 1.00 71.00 199 SER A CA 1
ATOM 1560 C C . SER A 1 199 ? -0.468 -7.242 23.092 1.00 71.00 199 SER A C 1
ATOM 1562 O O . SER A 1 199 ? -0.694 -7.990 22.148 1.00 71.00 199 SER A O 1
ATOM 1564 N N . LEU A 1 200 ? -0.611 -5.910 22.992 1.00 81.19 200 LEU A N 1
ATOM 1565 C CA . LEU A 1 200 ? -1.131 -5.294 21.773 1.00 81.19 200 LEU A CA 1
ATOM 1566 C C . LEU A 1 200 ? -0.216 -5.548 20.574 1.00 81.19 200 LEU A C 1
ATOM 1568 O O . LEU A 1 200 ? -0.712 -5.938 19.531 1.00 81.19 200 LEU A O 1
ATOM 1572 N N . ARG A 1 201 ? 1.109 -5.398 20.710 1.00 86.69 201 ARG A N 1
ATOM 1573 C CA . ARG A 1 201 ? 2.036 -5.697 19.604 1.00 86.69 201 ARG A CA 1
ATOM 1574 C C . ARG A 1 201 ? 1.832 -7.121 19.084 1.00 86.69 201 ARG A C 1
ATOM 1576 O O . ARG A 1 201 ? 1.646 -7.294 17.887 1.00 86.69 201 ARG A O 1
ATOM 1583 N N . SER A 1 202 ? 1.819 -8.114 19.973 1.00 88.38 202 SER A N 1
ATOM 1584 C CA . SER A 1 202 ? 1.594 -9.515 19.599 1.00 88.38 202 SER A CA 1
ATOM 1585 C C . SER A 1 202 ? 0.224 -9.717 18.955 1.00 88.38 202 SER A C 1
ATOM 1587 O O . SER A 1 202 ? 0.132 -10.370 17.924 1.00 88.38 202 SER A O 1
ATOM 1589 N N . LEU A 1 203 ? -0.819 -9.093 19.509 1.00 88.50 203 LEU A N 1
ATOM 1590 C CA . LEU A 1 203 ? -2.173 -9.148 18.972 1.00 88.50 203 LEU A CA 1
ATOM 1591 C C . LEU A 1 203 ? -2.257 -8.544 17.566 1.00 88.50 203 LEU A C 1
ATOM 1593 O O . LEU A 1 203 ? -2.870 -9.139 16.694 1.00 88.50 203 LEU A O 1
ATOM 1597 N N . ILE A 1 204 ? -1.655 -7.378 17.328 1.00 89.25 204 ILE A N 1
ATOM 1598 C CA . ILE A 1 204 ? -1.640 -6.731 16.010 1.00 89.25 204 ILE A CA 1
ATOM 1599 C C . ILE A 1 204 ? -0.847 -7.582 15.018 1.00 89.25 204 ILE A C 1
ATOM 1601 O O . ILE A 1 204 ? -1.340 -7.826 13.920 1.00 89.25 204 ILE A O 1
ATOM 1605 N N . ILE A 1 205 ? 0.333 -8.072 15.413 1.00 91.31 205 ILE A N 1
ATOM 1606 C CA . ILE A 1 205 ? 1.149 -8.959 14.577 1.00 91.31 205 ILE A CA 1
ATOM 1607 C C . ILE A 1 205 ? 0.348 -10.197 14.162 1.00 91.31 205 ILE A C 1
ATOM 1609 O O . ILE A 1 205 ? 0.333 -10.533 12.983 1.00 91.31 205 ILE A O 1
ATOM 1613 N N . GLU A 1 206 ? -0.351 -10.836 15.100 1.00 91.38 206 GLU A N 1
ATOM 1614 C CA . GLU A 1 206 ? -1.188 -12.008 14.831 1.00 91.38 206 GLU A CA 1
ATOM 1615 C C . GLU A 1 206 ? -2.397 -11.658 13.950 1.00 91.38 206 GLU A C 1
ATOM 1617 O O . GLU A 1 206 ? -2.653 -12.324 12.951 1.00 91.38 206 GLU A O 1
ATOM 1622 N N . LYS A 1 207 ? -3.143 -10.598 14.289 1.00 89.56 207 LYS A N 1
ATOM 1623 C CA . LYS A 1 207 ? -4.388 -10.227 13.596 1.00 89.56 207 LYS A CA 1
ATOM 1624 C C . LYS A 1 207 ? -4.175 -9.810 12.149 1.00 89.56 207 LYS A C 1
ATOM 1626 O O . LYS A 1 207 ? -5.069 -10.041 11.339 1.00 89.56 207 LYS A O 1
ATOM 1631 N N . TYR A 1 208 ? -3.036 -9.198 11.849 1.00 89.88 208 TYR A N 1
ATOM 1632 C CA . TYR A 1 208 ? -2.680 -8.774 10.498 1.00 89.88 208 TYR A CA 1
ATOM 1633 C 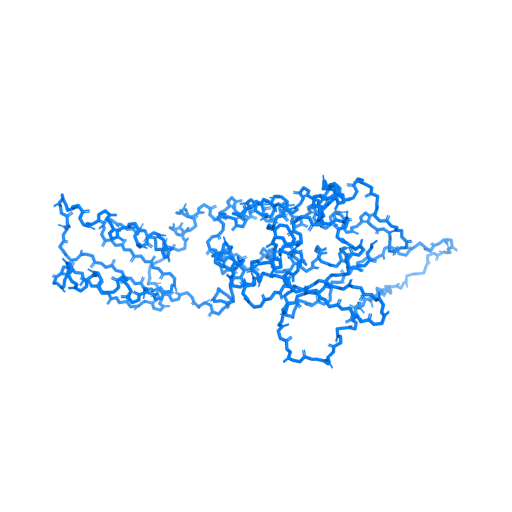C . TYR A 1 208 ? -1.706 -9.720 9.794 1.00 89.88 208 TYR A C 1
ATOM 1635 O O . TYR A 1 208 ? -1.315 -9.427 8.672 1.00 89.88 208 TYR A O 1
ATOM 1643 N N . GLY A 1 209 ? -1.295 -10.827 10.425 1.00 91.81 209 GLY A N 1
ATOM 1644 C CA . GLY A 1 209 ? -0.331 -11.753 9.823 1.00 91.81 209 GLY A CA 1
ATOM 1645 C C . GLY A 1 209 ? 1.010 -11.095 9.487 1.00 91.81 209 GLY A C 1
ATOM 1646 O O . GLY A 1 209 ? 1.657 -11.473 8.516 1.00 91.81 209 GLY A O 1
ATOM 1647 N N . LEU A 1 210 ? 1.442 -10.097 10.272 1.00 93.06 210 LEU A N 1
ATOM 1648 C CA . LEU A 1 210 ? 2.562 -9.231 9.882 1.00 93.06 210 LEU A CA 1
ATOM 1649 C C . LEU A 1 210 ? 3.882 -9.993 9.715 1.00 93.06 210 LEU A C 1
ATOM 1651 O O . LEU A 1 210 ? 4.743 -9.526 8.981 1.00 93.06 210 LEU A O 1
ATOM 1655 N N . LEU A 1 211 ? 4.064 -11.144 10.374 1.00 94.31 211 LEU A N 1
ATOM 1656 C CA . LEU A 1 211 ? 5.278 -11.958 10.218 1.00 94.31 211 LEU A CA 1
ATOM 1657 C C . LEU A 1 211 ? 5.444 -12.478 8.782 1.00 94.31 211 LEU A C 1
ATOM 1659 O O . LEU A 1 211 ? 6.546 -12.394 8.240 1.00 94.31 211 LEU A O 1
ATOM 1663 N N . ASP A 1 212 ? 4.359 -12.919 8.147 1.00 94.31 212 ASP A N 1
ATOM 1664 C CA . ASP A 1 212 ? 4.382 -13.424 6.768 1.00 94.31 212 ASP A CA 1
ATOM 1665 C C . ASP A 1 212 ? 4.664 -12.277 5.780 1.00 94.31 212 ASP A C 1
ATOM 1667 O O . ASP A 1 212 ? 5.428 -12.418 4.816 1.00 94.31 212 ASP A O 1
ATOM 1671 N N . THR A 1 213 ? 4.110 -11.091 6.062 1.00 94.38 213 THR A N 1
ATOM 1672 C CA . THR A 1 213 ? 4.384 -9.854 5.316 1.00 94.38 213 THR A CA 1
ATOM 1673 C C . THR A 1 213 ? 5.856 -9.457 5.402 1.00 94.38 213 THR A C 1
ATOM 1675 O O . THR A 1 213 ? 6.494 -9.138 4.398 1.00 94.38 213 THR A O 1
ATOM 1678 N N . VAL A 1 214 ? 6.419 -9.528 6.604 1.00 94.06 214 VAL A N 1
ATOM 1679 C CA . VAL A 1 214 ? 7.823 -9.244 6.910 1.00 94.06 214 VAL A CA 1
ATOM 1680 C C . VAL A 1 214 ? 8.782 -10.186 6.181 1.00 94.06 214 VAL A C 1
ATOM 1682 O O . VAL A 1 214 ? 9.770 -9.737 5.586 1.00 94.06 214 VAL A O 1
ATOM 1685 N N . GLU A 1 215 ? 8.494 -11.485 6.198 1.00 94.94 215 GLU A N 1
ATOM 1686 C CA . GLU A 1 215 ? 9.285 -12.487 5.486 1.00 94.94 215 GLU A CA 1
ATOM 1687 C C . GLU A 1 215 ? 9.244 -12.231 3.973 1.00 94.94 215 GLU A C 1
ATOM 1689 O O . GLU A 1 215 ? 10.282 -12.214 3.301 1.00 94.94 215 GLU A O 1
ATOM 1694 N N . SER A 1 216 ? 8.057 -11.915 3.450 1.00 95.44 216 SER A N 1
ATOM 1695 C CA . SER A 1 216 ? 7.854 -11.585 2.040 1.00 95.44 216 SER A CA 1
ATOM 1696 C C . SER A 1 216 ? 8.648 -10.350 1.608 1.00 95.44 216 SER A C 1
ATOM 1698 O O . SER A 1 216 ? 9.330 -10.397 0.580 1.00 95.44 216 SER A O 1
ATOM 1700 N N . TYR A 1 217 ? 8.640 -9.270 2.400 1.00 95.56 217 TYR A N 1
ATOM 1701 C CA . TYR A 1 217 ? 9.459 -8.084 2.128 1.00 95.56 217 TYR A CA 1
ATOM 1702 C C . TYR A 1 217 ? 10.954 -8.385 2.134 1.00 95.56 217 TYR A C 1
ATOM 1704 O O . TYR A 1 217 ? 11.681 -7.915 1.256 1.00 95.56 217 TYR A O 1
ATOM 1712 N N . SER A 1 218 ? 11.417 -9.205 3.075 1.00 94.88 218 SER A N 1
ATOM 1713 C CA . SER A 1 218 ? 12.820 -9.619 3.135 1.00 94.88 218 SER A CA 1
ATOM 1714 C C . SER A 1 218 ? 13.224 -10.394 1.875 1.00 94.88 218 SER A C 1
ATOM 1716 O O . SER A 1 218 ? 14.253 -10.099 1.262 1.00 94.88 218 SER A O 1
ATOM 1718 N N . GLY A 1 219 ? 12.377 -11.325 1.423 1.00 96.38 219 GLY A N 1
ATOM 1719 C CA . GLY A 1 219 ? 12.571 -12.052 0.167 1.00 96.38 219 GLY A CA 1
ATOM 1720 C C . GLY A 1 219 ? 12.615 -11.131 -1.057 1.00 96.38 219 GLY A C 1
ATOM 1721 O O . GLY A 1 219 ? 13.530 -11.235 -1.873 1.00 96.38 219 GLY A O 1
ATOM 1722 N N . ILE A 1 220 ? 11.676 -10.186 -1.158 1.00 97.00 220 ILE A N 1
ATOM 1723 C CA . ILE A 1 220 ? 11.619 -9.203 -2.252 1.00 97.00 220 ILE A CA 1
ATOM 1724 C C . ILE A 1 220 ? 12.869 -8.313 -2.259 1.00 97.00 220 ILE A C 1
ATOM 1726 O O . ILE A 1 220 ? 13.478 -8.113 -3.309 1.00 97.00 220 ILE A O 1
ATOM 1730 N N . SER A 1 221 ? 13.299 -7.812 -1.101 1.00 96.19 221 SER A N 1
ATOM 1731 C CA . SER A 1 221 ? 14.510 -6.991 -0.983 1.00 96.19 221 SER A CA 1
ATOM 1732 C C . SER A 1 221 ? 15.774 -7.746 -1.415 1.00 96.19 221 SER A C 1
ATOM 1734 O O . SER A 1 221 ? 16.637 -7.188 -2.105 1.00 96.19 221 SER A O 1
ATOM 1736 N N . ASN A 1 222 ? 15.870 -9.035 -1.077 1.00 96.19 222 ASN A N 1
ATOM 1737 C CA . ASN A 1 222 ? 16.957 -9.899 -1.535 1.00 96.19 222 ASN A CA 1
ATOM 1738 C C . ASN A 1 222 ? 16.936 -10.080 -3.058 1.00 96.19 222 ASN A C 1
ATOM 1740 O O . ASN A 1 222 ? 17.985 -9.994 -3.698 1.00 96.19 222 ASN A O 1
ATOM 1744 N N . ASP A 1 223 ? 15.757 -10.265 -3.655 1.00 96.19 223 ASP A N 1
ATOM 1745 C CA . ASP A 1 223 ? 15.616 -10.363 -5.109 1.00 96.19 223 ASP A CA 1
ATOM 1746 C C . ASP A 1 223 ? 16.017 -9.061 -5.816 1.00 96.19 223 ASP A C 1
ATOM 1748 O O . ASP A 1 223 ? 16.736 -9.111 -6.815 1.00 96.19 223 ASP A O 1
ATOM 1752 N N . ILE A 1 224 ? 15.637 -7.899 -5.270 1.00 95.69 224 ILE A N 1
ATOM 1753 C CA . ILE A 1 224 ? 16.069 -6.580 -5.765 1.00 95.69 224 ILE A CA 1
ATOM 1754 C C . ILE A 1 224 ? 17.593 -6.451 -5.690 1.00 95.69 224 ILE A C 1
ATOM 1756 O O . ILE A 1 224 ? 18.231 -6.009 -6.644 1.00 95.69 224 ILE A O 1
ATOM 1760 N N . SER A 1 225 ? 18.190 -6.857 -4.569 1.00 94.44 225 SER A N 1
ATOM 1761 C CA . SER A 1 225 ? 19.640 -6.785 -4.355 1.00 94.44 225 SER A CA 1
ATOM 1762 C C . SER A 1 225 ? 20.402 -7.713 -5.308 1.00 94.44 225 SER A C 1
ATOM 1764 O O . SER A 1 225 ? 21.429 -7.331 -5.875 1.00 94.44 225 SER A O 1
ATOM 1766 N N . ARG A 1 226 ? 19.879 -8.919 -5.558 1.00 94.56 226 ARG A N 1
ATOM 1767 C CA . ARG A 1 226 ? 20.430 -9.843 -6.557 1.00 94.56 226 ARG A CA 1
ATOM 1768 C C . ARG A 1 226 ? 20.310 -9.273 -7.968 1.00 94.56 226 ARG A C 1
ATOM 1770 O O . ARG A 1 226 ? 21.271 -9.343 -8.726 1.00 94.56 226 ARG A O 1
ATOM 1777 N N . LEU A 1 227 ? 19.164 -8.679 -8.307 1.00 93.25 227 LEU A N 1
ATOM 1778 C CA . LEU A 1 227 ? 18.978 -8.034 -9.600 1.00 93.25 227 LEU A CA 1
ATOM 1779 C C . LEU A 1 227 ? 20.016 -6.921 -9.773 1.00 93.25 227 LEU A C 1
ATOM 1781 O O . LEU A 1 227 ? 20.787 -6.981 -10.719 1.00 93.25 227 LEU A O 1
ATOM 1785 N N . LEU A 1 228 ? 20.134 -5.997 -8.814 1.00 92.12 228 LEU A N 1
ATOM 1786 C CA . LEU A 1 228 ? 21.123 -4.912 -8.838 1.00 92.12 228 LEU A CA 1
ATOM 1787 C C . LEU A 1 228 ? 22.566 -5.403 -9.008 1.00 92.12 228 LEU A C 1
ATOM 1789 O O . LEU A 1 228 ? 23.311 -4.817 -9.784 1.00 92.12 228 LEU A O 1
ATOM 1793 N N . THR A 1 229 ? 22.964 -6.474 -8.316 1.00 91.06 229 THR A N 1
ATOM 1794 C CA . THR A 1 229 ? 24.334 -7.017 -8.421 1.00 91.06 229 THR A CA 1
ATOM 1795 C C . THR A 1 229 ? 24.611 -7.724 -9.749 1.00 91.06 229 THR A C 1
ATOM 1797 O O . THR A 1 229 ? 25.771 -7.852 -10.133 1.00 91.06 229 THR A O 1
ATOM 1800 N N . SER A 1 230 ? 23.572 -8.165 -10.464 1.00 90.00 230 SER A N 1
ATOM 1801 C CA . SER A 1 230 ? 23.694 -8.752 -11.806 1.00 90.00 230 SER A CA 1
ATOM 1802 C C . SER A 1 230 ? 23.766 -7.715 -12.935 1.00 90.00 230 SER A C 1
ATOM 1804 O O . SER A 1 230 ? 24.092 -8.068 -14.071 1.00 90.00 230 SER A O 1
ATOM 1806 N N . LEU A 1 231 ? 23.455 -6.446 -12.647 1.00 88.88 231 LEU A N 1
ATOM 1807 C CA . LEU A 1 231 ? 23.475 -5.374 -13.636 1.00 88.88 231 LEU A CA 1
ATOM 1808 C C . LEU A 1 231 ? 24.887 -4.808 -13.804 1.00 88.88 231 LEU A C 1
ATOM 1810 O O . LEU A 1 231 ? 25.552 -4.436 -12.843 1.00 88.88 231 LEU A O 1
ATOM 1814 N N . ASP A 1 232 ? 25.318 -4.712 -15.057 1.00 81.56 232 ASP A N 1
ATOM 1815 C CA . ASP A 1 232 ? 26.527 -4.001 -15.463 1.00 81.56 232 ASP A CA 1
ATOM 1816 C C . ASP A 1 232 ? 26.113 -2.609 -15.938 1.00 81.56 232 ASP A C 1
ATOM 1818 O O . ASP A 1 232 ? 25.366 -2.508 -16.915 1.00 81.56 232 ASP A O 1
ATOM 1822 N N . THR A 1 233 ? 26.577 -1.559 -15.252 1.00 71.19 233 THR A N 1
ATOM 1823 C CA . THR A 1 233 ? 26.200 -0.144 -15.449 1.00 71.19 233 THR A CA 1
ATOM 1824 C C . THR A 1 233 ? 26.309 0.344 -16.890 1.00 71.19 233 THR A C 1
ATOM 1826 O O . THR A 1 233 ? 25.644 1.311 -17.252 1.00 71.19 233 THR A O 1
ATOM 1829 N N . ASN A 1 234 ? 27.094 -0.329 -17.733 1.00 71.62 234 ASN A N 1
ATOM 1830 C CA . ASN A 1 234 ? 27.290 0.045 -19.132 1.00 71.62 234 ASN A CA 1
ATOM 1831 C C . ASN A 1 234 ? 26.431 -0.760 -20.124 1.00 71.62 234 ASN A C 1
ATOM 1833 O O . ASN A 1 234 ? 26.499 -0.523 -21.334 1.00 71.62 234 ASN A O 1
ATOM 1837 N N . LYS A 1 235 ? 25.630 -1.724 -19.654 1.00 78.06 235 LYS A N 1
ATOM 1838 C CA . LYS A 1 235 ? 24.837 -2.623 -20.503 1.00 78.06 235 LYS A CA 1
ATOM 1839 C C . LYS A 1 235 ? 23.341 -2.387 -20.337 1.00 78.06 235 LYS A C 1
ATOM 1841 O O . LYS A 1 235 ? 22.828 -2.207 -19.241 1.00 78.06 235 LYS A O 1
ATOM 1846 N N . ARG A 1 236 ? 22.615 -2.466 -21.456 1.00 85.88 236 ARG A N 1
ATOM 1847 C CA . ARG A 1 236 ? 21.143 -2.441 -21.461 1.00 85.88 236 ARG A CA 1
ATOM 1848 C C . ARG A 1 236 ? 20.576 -3.658 -20.731 1.00 85.88 236 ARG A C 1
ATOM 1850 O O . ARG A 1 236 ? 21.143 -4.749 -20.808 1.00 85.88 236 ARG A O 1
ATOM 1857 N N . LEU A 1 237 ? 19.405 -3.493 -20.115 1.00 88.94 237 LEU A N 1
ATOM 1858 C CA . LEU A 1 237 ? 18.684 -4.607 -19.494 1.00 88.94 237 LEU A CA 1
ATOM 1859 C C . LEU A 1 237 ? 18.360 -5.706 -20.513 1.00 88.94 237 LEU A C 1
ATOM 1861 O O . LEU A 1 237 ? 17.723 -5.460 -21.543 1.00 88.94 237 LEU A O 1
ATOM 1865 N N . THR A 1 238 ? 18.749 -6.937 -20.179 1.00 91.88 238 THR A N 1
ATOM 1866 C CA . THR A 1 238 ? 18.337 -8.134 -20.917 1.00 91.88 238 THR A CA 1
ATOM 1867 C C . THR A 1 238 ? 16.853 -8.414 -20.682 1.00 91.88 238 THR A C 1
ATOM 1869 O O . THR A 1 238 ? 16.263 -7.968 -19.695 1.00 91.88 238 THR A O 1
ATOM 1872 N N . ASP A 1 239 ? 16.232 -9.193 -21.562 1.00 91.00 239 ASP A N 1
ATOM 1873 C CA . ASP A 1 239 ? 14.830 -9.594 -21.395 1.00 91.00 239 ASP A CA 1
ATOM 1874 C C . ASP A 1 239 ? 14.608 -10.456 -20.145 1.00 91.00 239 ASP A C 1
ATOM 1876 O O . ASP A 1 239 ? 13.567 -10.357 -19.490 1.00 91.00 239 ASP A O 1
ATOM 1880 N N . ARG A 1 240 ? 15.632 -11.213 -19.734 1.00 92.12 240 ARG A N 1
ATOM 1881 C CA . ARG A 1 240 ? 15.646 -11.905 -18.445 1.00 92.12 240 ARG A CA 1
ATOM 1882 C C . ARG A 1 240 ? 15.567 -10.917 -17.279 1.00 92.12 240 ARG A C 1
ATOM 1884 O O . ARG A 1 240 ? 14.710 -11.090 -16.422 1.00 92.12 240 ARG A O 1
ATOM 1891 N N . HIS A 1 241 ? 16.386 -9.861 -17.274 1.00 93.94 241 HIS A N 1
ATOM 1892 C CA . HIS A 1 241 ? 16.344 -8.841 -16.216 1.00 93.94 241 HIS A CA 1
ATOM 1893 C C . HIS A 1 241 ? 14.985 -8.137 -16.155 1.00 93.94 241 HIS A C 1
ATOM 1895 O O . HIS A 1 241 ? 14.454 -7.923 -15.071 1.00 93.94 241 HIS A O 1
ATOM 1901 N N . LYS A 1 242 ? 14.382 -7.817 -17.309 1.00 93.94 242 LYS A N 1
ATOM 1902 C CA . LYS A 1 242 ? 13.040 -7.209 -17.361 1.00 93.94 242 LYS A CA 1
ATOM 1903 C C . LYS A 1 242 ? 11.958 -8.152 -16.835 1.00 93.94 242 LYS A C 1
ATOM 1905 O O . LYS A 1 242 ? 11.023 -7.702 -16.176 1.00 93.94 242 LYS A O 1
ATOM 1910 N N . THR A 1 243 ? 12.085 -9.450 -17.109 1.00 93.69 243 THR A N 1
ATOM 1911 C CA . THR A 1 243 ? 11.175 -10.478 -16.587 1.00 93.69 243 THR A CA 1
ATOM 1912 C C . THR A 1 243 ? 11.309 -10.599 -15.070 1.00 93.69 243 THR A C 1
ATOM 1914 O O . THR A 1 243 ? 10.308 -10.528 -14.363 1.00 93.69 243 THR A O 1
ATOM 1917 N N . GLU A 1 244 ? 12.537 -10.703 -14.557 1.00 94.31 244 GLU A N 1
ATOM 1918 C CA . GLU A 1 244 ? 12.813 -10.758 -13.116 1.00 94.31 244 GLU A CA 1
ATOM 1919 C C . GLU A 1 244 ? 12.310 -9.494 -12.398 1.00 94.31 244 GLU A C 1
ATOM 1921 O O . GLU A 1 244 ? 11.614 -9.597 -11.390 1.00 94.31 244 GLU A O 1
ATOM 1926 N N . LEU A 1 245 ? 12.553 -8.308 -12.964 1.00 94.62 245 LEU A N 1
ATOM 1927 C CA . LEU A 1 245 ? 12.022 -7.041 -12.459 1.00 94.62 245 LEU A CA 1
ATOM 1928 C C . LEU A 1 245 ? 10.487 -7.042 -12.387 1.00 94.62 245 LEU A C 1
ATOM 1930 O O . LEU A 1 245 ? 9.909 -6.591 -11.399 1.00 94.62 245 LEU A O 1
ATOM 1934 N N . ASN A 1 246 ? 9.815 -7.557 -13.419 1.00 93.38 246 ASN A N 1
ATOM 1935 C CA . ASN A 1 246 ? 8.356 -7.642 -13.439 1.00 93.38 246 ASN A CA 1
ATOM 1936 C C . ASN A 1 246 ? 7.807 -8.563 -12.351 1.00 93.38 246 ASN A C 1
ATOM 1938 O O . ASN A 1 246 ? 6.834 -8.195 -11.695 1.00 93.38 246 ASN A O 1
ATOM 1942 N N . LEU A 1 247 ? 8.449 -9.713 -12.130 1.00 94.75 247 LEU A N 1
ATOM 1943 C CA . LEU A 1 247 ? 8.081 -10.645 -11.063 1.00 94.75 247 LEU A CA 1
ATOM 1944 C C . LEU A 1 247 ? 8.267 -10.023 -9.676 1.00 94.75 247 LEU A C 1
ATOM 1946 O O . LEU A 1 247 ? 7.428 -10.217 -8.797 1.00 94.75 247 LEU A O 1
ATOM 1950 N N . VAL A 1 248 ? 9.336 -9.246 -9.486 1.00 96.19 248 VAL A N 1
ATOM 1951 C CA . VAL A 1 248 ? 9.565 -8.492 -8.247 1.00 96.19 248 VAL A CA 1
ATOM 1952 C C . VAL A 1 248 ? 8.443 -7.479 -8.013 1.00 96.19 248 VAL A C 1
ATOM 1954 O O . VAL A 1 248 ? 7.889 -7.433 -6.917 1.00 96.19 248 VAL A O 1
ATOM 1957 N N . TYR A 1 249 ? 8.049 -6.717 -9.038 1.00 95.25 249 TYR A N 1
ATOM 1958 C CA . TYR A 1 249 ? 6.911 -5.801 -8.936 1.00 95.25 249 TYR A CA 1
ATOM 1959 C C . TYR A 1 249 ? 5.592 -6.518 -8.642 1.00 95.25 249 TYR A C 1
ATOM 1961 O O . TYR A 1 249 ? 4.816 -6.027 -7.828 1.00 95.25 249 TYR A O 1
ATOM 1969 N N . ASP A 1 250 ? 5.323 -7.655 -9.290 1.00 95.12 250 ASP A N 1
ATOM 1970 C CA . ASP A 1 250 ? 4.103 -8.430 -9.048 1.00 95.12 250 ASP A CA 1
ATOM 1971 C C . ASP A 1 250 ? 4.014 -8.881 -7.591 1.00 95.12 250 ASP A C 1
ATOM 1973 O O . ASP A 1 250 ? 2.994 -8.652 -6.945 1.00 95.12 250 ASP A O 1
ATOM 1977 N N . ARG A 1 251 ? 5.104 -9.437 -7.053 1.00 96.25 251 ARG A N 1
ATOM 1978 C CA . ARG A 1 251 ? 5.174 -9.855 -5.648 1.00 96.25 251 ARG A CA 1
ATOM 1979 C C . ARG A 1 251 ? 5.060 -8.677 -4.688 1.00 96.25 251 ARG A C 1
ATOM 1981 O O . ARG A 1 251 ? 4.389 -8.797 -3.669 1.00 96.25 251 ARG A O 1
ATOM 1988 N N . LEU A 1 252 ? 5.679 -7.540 -5.016 1.00 96.38 252 LEU A N 1
ATOM 1989 C CA . LEU A 1 252 ? 5.572 -6.324 -4.211 1.00 96.38 252 LEU A CA 1
ATOM 1990 C C . LEU A 1 252 ? 4.136 -5.782 -4.187 1.00 96.38 252 LEU A C 1
ATOM 1992 O O . LEU A 1 252 ? 3.657 -5.372 -3.139 1.00 96.38 252 LEU A O 1
ATOM 1996 N N . ILE A 1 253 ? 3.429 -5.802 -5.318 1.00 96.19 253 ILE A N 1
ATOM 1997 C CA . ILE A 1 253 ? 2.017 -5.399 -5.390 1.00 96.19 253 ILE A CA 1
ATOM 1998 C C . ILE A 1 253 ? 1.133 -6.333 -4.570 1.00 96.19 253 ILE A C 1
ATOM 2000 O O . ILE A 1 253 ? 0.240 -5.859 -3.865 1.00 96.19 253 ILE A O 1
ATOM 2004 N N . ASP A 1 254 ? 1.364 -7.639 -4.689 1.00 95.62 254 ASP A N 1
ATOM 2005 C CA . ASP A 1 254 ? 0.580 -8.640 -3.973 1.00 95.62 254 ASP A CA 1
ATOM 2006 C C . ASP A 1 254 ? 0.727 -8.421 -2.462 1.00 95.62 254 ASP A C 1
ATOM 2008 O O . ASP A 1 254 ? -0.282 -8.254 -1.780 1.00 95.62 254 ASP A O 1
ATOM 2012 N N . ILE A 1 255 ? 1.957 -8.250 -1.964 1.00 95.44 255 ILE A N 1
ATOM 2013 C CA . ILE A 1 255 ? 2.162 -8.033 -0.530 1.00 95.44 255 ILE A CA 1
ATOM 2014 C C . ILE A 1 255 ? 1.696 -6.657 -0.036 1.00 95.44 255 ILE A C 1
ATOM 2016 O O . ILE A 1 255 ? 1.130 -6.554 1.047 1.00 95.44 255 ILE A O 1
ATOM 2020 N N . LEU A 1 256 ? 1.837 -5.595 -0.837 1.00 94.88 256 LEU A N 1
ATOM 2021 C CA . LEU A 1 256 ? 1.329 -4.266 -0.470 1.00 94.88 256 LEU A CA 1
ATOM 2022 C C . LEU A 1 256 ? -0.195 -4.217 -0.358 1.00 94.88 256 LEU A C 1
ATOM 2024 O O . LEU A 1 256 ? -0.729 -3.339 0.313 1.00 94.88 256 LEU A O 1
ATOM 2028 N N . THR A 1 257 ? -0.897 -5.127 -1.037 1.00 92.75 257 THR A N 1
ATOM 2029 C CA . THR A 1 257 ? -2.356 -5.250 -0.920 1.00 92.75 257 THR A CA 1
ATOM 2030 C C . THR A 1 257 ? -2.759 -5.825 0.441 1.00 92.75 257 THR A C 1
ATOM 2032 O O . THR A 1 257 ? -3.865 -5.565 0.911 1.00 92.75 257 THR A O 1
ATOM 2035 N N . GLU A 1 258 ? -1.871 -6.594 1.070 1.00 91.44 258 GLU A N 1
ATOM 2036 C CA . GLU A 1 258 ? -2.085 -7.225 2.374 1.00 91.44 258 GLU A CA 1
ATOM 2037 C C . GLU A 1 258 ? -1.542 -6.372 3.528 1.00 91.44 258 GLU A C 1
ATOM 2039 O O . GLU A 1 258 ? -2.059 -6.464 4.639 1.00 91.44 258 GLU A O 1
ATOM 2044 N N . ASP A 1 259 ? -0.539 -5.522 3.276 1.00 92.50 259 ASP A N 1
ATOM 2045 C CA . ASP A 1 259 ? 0.098 -4.695 4.301 1.00 92.50 259 ASP A CA 1
ATOM 2046 C C . ASP A 1 259 ? -0.786 -3.502 4.730 1.00 92.50 259 ASP A C 1
ATOM 2048 O O . ASP A 1 259 ? -0.961 -2.536 3.973 1.00 92.50 259 ASP A O 1
ATOM 2052 N N . PRO A 1 260 ? -1.292 -3.493 5.978 1.00 90.31 260 PRO A N 1
ATOM 2053 C CA . PRO A 1 260 ? -2.068 -2.376 6.513 1.00 90.31 260 PRO A CA 1
ATOM 2054 C C . PRO A 1 260 ? -1.228 -1.113 6.777 1.00 90.31 260 PRO A C 1
ATOM 2056 O O . PRO A 1 260 ? -1.805 -0.073 7.077 1.00 90.31 260 PRO A O 1
ATOM 2059 N N . GLY A 1 261 ? 0.106 -1.181 6.685 1.00 91.19 261 GLY A N 1
ATOM 2060 C CA . GLY A 1 261 ? 1.057 -0.092 6.940 1.00 91.19 261 GLY A CA 1
ATOM 2061 C C . GLY A 1 261 ? 1.784 -0.176 8.285 1.00 91.19 261 GLY A C 1
ATOM 2062 O O . GLY A 1 261 ? 2.596 0.685 8.618 1.00 91.19 261 GLY A O 1
ATOM 2063 N N . PHE A 1 262 ? 1.546 -1.241 9.053 1.00 90.19 262 PHE A N 1
ATOM 2064 C CA . PHE A 1 262 ? 2.129 -1.441 10.382 1.00 90.19 262 PHE A CA 1
ATOM 2065 C C . PHE A 1 262 ? 3.570 -1.974 10.358 1.00 90.19 262 PHE A C 1
ATOM 2067 O O . PHE A 1 262 ? 4.283 -1.832 11.358 1.00 90.19 262 PHE A O 1
ATOM 2074 N N . CYS A 1 263 ? 4.012 -2.590 9.255 1.00 90.69 263 CYS A N 1
ATOM 2075 C CA . CYS A 1 263 ? 5.324 -3.239 9.175 1.00 90.69 263 CYS A CA 1
ATOM 2076 C C . CYS A 1 263 ? 6.474 -2.276 9.495 1.00 90.69 263 CYS A C 1
ATOM 2078 O O . CYS A 1 263 ? 7.319 -2.603 10.326 1.00 90.69 263 CYS A O 1
ATOM 2080 N N . GLY A 1 264 ? 6.463 -1.068 8.921 1.00 87.31 264 GLY A N 1
ATOM 2081 C CA . GLY A 1 264 ? 7.518 -0.073 9.150 1.00 87.31 264 GLY A CA 1
ATOM 2082 C C . GLY A 1 264 ? 7.636 0.384 10.608 1.00 87.31 264 GLY A C 1
ATOM 2083 O O . GLY A 1 264 ? 8.733 0.691 11.066 1.00 87.31 264 GLY A O 1
ATOM 2084 N N . TYR A 1 265 ? 6.529 0.380 11.357 1.00 88.88 265 TYR A N 1
ATOM 2085 C CA . TYR A 1 265 ? 6.523 0.755 12.771 1.00 88.88 265 TYR A CA 1
ATOM 2086 C C . TYR A 1 265 ? 6.980 -0.395 13.681 1.00 88.88 265 TYR A C 1
ATOM 2088 O O . TYR A 1 265 ? 7.819 -0.202 14.560 1.00 88.88 265 TYR A O 1
ATOM 2096 N N . TYR A 1 266 ? 6.441 -1.606 13.494 1.00 89.81 266 TYR A N 1
ATOM 2097 C CA . TYR A 1 266 ? 6.745 -2.736 14.383 1.00 89.81 266 TYR A CA 1
ATOM 2098 C C . TYR A 1 266 ? 8.041 -3.473 14.048 1.00 89.81 266 TYR A C 1
ATOM 2100 O O . TYR A 1 266 ? 8.527 -4.230 14.892 1.00 89.81 266 TYR A O 1
ATOM 2108 N N . PHE A 1 267 ? 8.583 -3.281 12.848 1.00 91.12 267 PHE A N 1
ATOM 2109 C CA . PHE A 1 267 ? 9.771 -3.969 12.363 1.00 91.12 267 PHE A CA 1
ATOM 2110 C C . PHE A 1 267 ? 10.683 -2.995 11.609 1.00 91.12 267 PHE A C 1
ATOM 2112 O O . PHE A 1 267 ? 10.867 -3.072 10.397 1.00 91.12 267 PHE A O 1
ATOM 2119 N N . ASN A 1 268 ? 11.273 -2.072 12.361 1.00 86.38 268 ASN A N 1
ATOM 2120 C CA . ASN A 1 268 ? 12.183 -1.040 11.859 1.00 86.38 268 ASN A CA 1
ATOM 2121 C C . ASN A 1 268 ? 13.464 -1.580 11.193 1.00 86.38 268 ASN A C 1
ATOM 2123 O O . ASN A 1 268 ? 14.122 -0.841 10.469 1.00 86.38 268 ASN A O 1
ATOM 2127 N N . GLU A 1 269 ? 13.829 -2.839 11.439 1.00 87.25 269 GLU A N 1
ATOM 2128 C CA . GLU A 1 269 ? 15.020 -3.467 10.847 1.00 87.25 269 GLU A CA 1
ATOM 2129 C C . GLU A 1 269 ? 14.784 -4.031 9.439 1.00 87.25 269 GLU A C 1
ATOM 2131 O O . GLU A 1 269 ? 15.723 -4.454 8.766 1.00 87.25 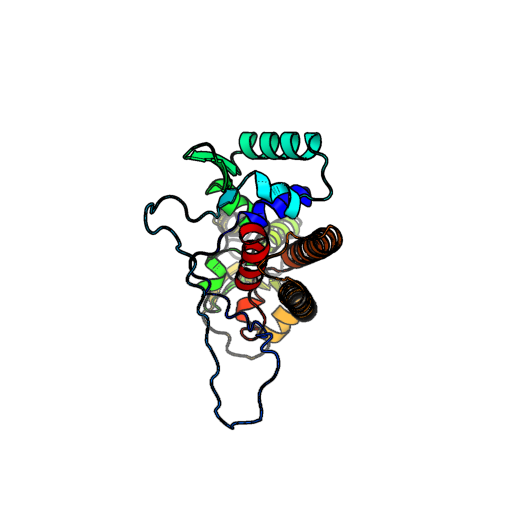269 GLU A O 1
ATOM 2136 N N . ILE A 1 270 ? 13.534 -4.048 8.975 1.00 86.19 270 ILE A N 1
ATOM 2137 C CA . ILE A 1 270 ? 13.177 -4.611 7.674 1.00 86.19 270 ILE A CA 1
ATOM 2138 C C . ILE A 1 270 ? 13.328 -3.549 6.588 1.00 86.19 270 ILE A C 1
ATOM 2140 O O . ILE A 1 270 ? 13.020 -2.378 6.825 1.00 86.19 270 ILE A O 1
ATOM 2144 N N . PRO A 1 271 ? 13.743 -3.950 5.371 1.00 82.38 271 PRO A N 1
ATOM 2145 C CA . PRO A 1 271 ? 13.760 -3.071 4.212 1.00 82.38 271 PRO A CA 1
ATOM 2146 C C . PRO A 1 271 ? 12.445 -2.307 4.044 1.00 82.38 271 PRO A C 1
ATOM 2148 O O . PRO A 1 271 ? 11.374 -2.894 3.878 1.00 82.38 271 PRO A O 1
ATOM 2151 N N . ASN A 1 272 ? 12.535 -0.979 4.059 1.00 85.69 272 ASN A N 1
ATOM 2152 C CA . ASN A 1 272 ? 11.373 -0.120 3.892 1.00 85.69 272 ASN A CA 1
ATOM 2153 C C . ASN A 1 272 ? 10.846 -0.245 2.450 1.00 85.69 272 ASN A C 1
ATOM 2155 O O . ASN A 1 272 ? 11.619 -0.185 1.492 1.00 85.69 272 ASN A O 1
ATOM 2159 N N . VAL A 1 273 ? 9.527 -0.364 2.270 1.00 91.31 273 VAL A N 1
ATOM 2160 C CA . VAL A 1 273 ? 8.866 -0.370 0.949 1.00 91.31 273 VAL A CA 1
ATOM 2161 C C . VAL A 1 273 ? 9.339 0.787 0.075 1.00 91.31 273 VAL A C 1
ATOM 2163 O O . VAL A 1 273 ? 9.638 0.605 -1.103 1.00 91.31 273 VAL A O 1
ATOM 2166 N N . LYS A 1 274 ? 9.462 1.976 0.661 1.00 89.44 274 LYS A N 1
ATOM 2167 C CA . LYS A 1 274 ? 9.937 3.187 -0.006 1.00 89.44 274 LYS A CA 1
ATOM 2168 C C . LYS A 1 274 ? 11.380 3.043 -0.494 1.00 89.44 274 LYS A C 1
ATOM 2170 O O . LYS A 1 274 ? 11.708 3.476 -1.597 1.00 89.44 274 LYS A O 1
ATOM 2175 N N . GLU A 1 275 ? 12.233 2.385 0.285 1.00 89.44 275 GLU A N 1
ATOM 2176 C CA . GLU A 1 275 ? 13.607 2.073 -0.112 1.00 89.44 275 GLU A CA 1
ATOM 2177 C C . GLU A 1 275 ? 13.640 1.049 -1.255 1.00 89.44 275 GLU A C 1
ATOM 2179 O O . GLU A 1 275 ? 14.365 1.235 -2.234 1.00 89.44 275 GLU A O 1
ATOM 2184 N N . MET A 1 276 ? 12.821 -0.002 -1.175 1.00 93.19 276 MET A N 1
ATOM 2185 C CA . MET A 1 276 ? 12.690 -0.999 -2.241 1.00 93.19 276 MET A CA 1
ATOM 2186 C C . MET A 1 276 ? 12.213 -0.362 -3.550 1.00 93.19 276 MET A C 1
ATOM 2188 O O . MET A 1 276 ? 12.830 -0.574 -4.592 1.00 93.19 276 MET A O 1
ATOM 2192 N N . LEU A 1 277 ? 11.178 0.483 -3.503 1.00 92.81 277 LEU A N 1
ATOM 2193 C CA . LEU A 1 277 ? 10.699 1.235 -4.665 1.00 92.81 277 LEU A CA 1
ATOM 2194 C C . LEU A 1 277 ? 11.772 2.173 -5.224 1.00 92.81 277 LEU A C 1
ATOM 2196 O O . LEU A 1 277 ? 11.937 2.243 -6.438 1.00 92.81 277 LEU A O 1
ATOM 2200 N N . SER A 1 278 ? 12.550 2.838 -4.366 1.00 89.75 278 SER A N 1
ATOM 2201 C CA . SER A 1 278 ? 13.682 3.664 -4.801 1.00 89.75 278 SER A CA 1
ATOM 2202 C C . SER A 1 278 ? 14.720 2.844 -5.578 1.00 89.75 278 SER A C 1
ATOM 2204 O O . SER A 1 278 ? 15.122 3.232 -6.676 1.00 89.75 278 SER A O 1
ATOM 2206 N N . LYS A 1 279 ? 15.094 1.659 -5.073 1.00 91.81 279 LYS A N 1
ATOM 2207 C CA . LYS A 1 279 ? 16.018 0.737 -5.759 1.00 91.81 279 LYS A CA 1
ATOM 2208 C C . LYS A 1 279 ? 15.470 0.265 -7.108 1.00 91.81 279 LYS A C 1
ATOM 2210 O O . LYS A 1 279 ? 16.214 0.210 -8.084 1.00 91.81 279 LYS A O 1
ATOM 2215 N N . LEU A 1 280 ? 14.176 -0.040 -7.191 1.00 93.38 280 LEU A N 1
ATOM 2216 C CA . LEU A 1 280 ? 13.527 -0.415 -8.451 1.00 93.38 280 LEU A CA 1
ATOM 2217 C C . LEU A 1 280 ? 13.497 0.750 -9.452 1.00 93.38 280 LEU A C 1
ATOM 2219 O O . LEU A 1 280 ? 13.830 0.571 -10.624 1.00 93.38 280 LEU A O 1
ATOM 2223 N N . ASN A 1 281 ? 13.169 1.955 -8.988 1.00 90.00 281 ASN A N 1
ATOM 2224 C CA . ASN A 1 281 ? 13.152 3.160 -9.817 1.00 90.00 281 ASN A CA 1
ATOM 2225 C C . ASN A 1 281 ? 14.548 3.520 -10.327 1.00 90.00 281 ASN A C 1
ATOM 2227 O O . ASN A 1 281 ? 14.689 3.954 -11.471 1.00 90.00 281 ASN A O 1
ATOM 2231 N N . PHE A 1 282 ? 15.587 3.285 -9.525 1.00 88.94 282 PHE A N 1
ATOM 2232 C CA . PHE A 1 282 ? 16.971 3.402 -9.972 1.00 88.94 282 PHE A CA 1
ATOM 2233 C C . PHE A 1 282 ? 17.247 2.475 -11.166 1.00 88.94 282 PHE A C 1
ATOM 2235 O O . PHE A 1 282 ? 17.706 2.944 -12.203 1.00 88.94 282 PHE A O 1
ATOM 2242 N N . ILE A 1 283 ? 16.864 1.194 -11.087 1.00 90.62 283 ILE A N 1
ATOM 2243 C CA . ILE A 1 283 ? 17.032 0.250 -12.208 1.00 90.62 283 ILE A CA 1
ATOM 2244 C C . ILE A 1 283 ? 16.339 0.771 -13.474 1.00 90.62 283 ILE A C 1
ATOM 2246 O O . ILE A 1 283 ? 16.936 0.768 -14.545 1.00 90.62 283 ILE A O 1
ATOM 2250 N N . ILE A 1 284 ? 15.099 1.253 -13.351 1.00 90.19 284 ILE A N 1
ATOM 2251 C CA . ILE A 1 284 ? 14.297 1.739 -14.485 1.00 90.19 284 ILE A CA 1
ATOM 2252 C C . ILE A 1 284 ? 14.872 3.015 -15.105 1.00 90.19 284 ILE A C 1
ATOM 2254 O O . ILE A 1 284 ? 14.685 3.258 -16.295 1.00 90.19 284 ILE A O 1
ATOM 2258 N N . THR A 1 285 ? 15.486 3.887 -14.309 1.00 86.25 285 THR A N 1
ATOM 2259 C CA . THR A 1 285 ? 15.939 5.208 -14.774 1.00 86.25 285 THR A CA 1
ATOM 2260 C C . THR A 1 285 ? 17.376 5.199 -15.283 1.00 86.25 285 THR A C 1
ATOM 2262 O O . THR A 1 285 ? 17.692 5.997 -16.168 1.00 86.25 285 THR A O 1
ATOM 2265 N N . THR A 1 286 ? 18.216 4.298 -14.770 1.00 85.75 286 THR A N 1
ATOM 2266 C CA . THR A 1 286 ? 19.638 4.195 -15.125 1.00 85.75 286 THR A CA 1
ATOM 2267 C C . THR A 1 286 ? 19.908 3.287 -16.326 1.00 85.75 286 THR A C 1
ATOM 2269 O O . THR A 1 286 ? 20.789 3.616 -17.119 1.00 85.75 286 THR A O 1
ATOM 2272 N N . TYR A 1 287 ? 19.171 2.182 -16.479 1.00 82.62 287 TYR A N 1
ATOM 2273 C CA . TYR A 1 287 ? 19.439 1.138 -17.484 1.00 82.62 287 TYR A CA 1
ATOM 2274 C C . TYR A 1 287 ? 18.402 1.095 -18.612 1.00 82.62 287 TYR A C 1
ATOM 2276 O O . TYR A 1 287 ? 18.737 0.564 -19.702 1.00 82.62 287 TYR A O 1
#